Protein AF-0000000078213250 (afdb_homodimer)

Secondary structure (DSSP, 8-state):
---EEEEEEEEEPTT--HHHHHHHHHHHHGGGGSSS-EEEEEEEE-S-GGGSTT--EEEEEEESSHHHHHHHT--HHHHHHHHHHHHTTEEEEEEEEE-/-PPEEEEEEEEEPTT--HHHHHHHHHHHHGGGGSSS-EEEEEEEE-S-GGGSTT--EEEEEEESSHHHHHHHT--HHHHHHHHHHHHTTEEEEEEEEE-

Sequence (198 aa):
PESALKVSFLKLKEDLGDAVKDEVLGVIRGIKDGPAAVEQLTCGENFSPARAKGFSVASLAVFKGVAEMEAAESNKELVESRKEKVREYLDGVIVIDFVPESALKVSFLKLKEDLGDAVKDEVLGVIRGIKDGPAAVEQLTCGENFSPARAKGFSVASLAVFKGVAEMEAAESNKELVESRKEKVREYLDGVIVIDFV

InterPro domains:
  IPR011008 Dimeric alpha-beta barrel [SSF54909] (9-99)
  IPR013097 Stress responsive alpha+beta-barrel [PF07876] (7-99)
  IPR013097 Stress responsive alpha+beta-barrel [PS51502] (4-98)
  IPR044662 Stress-response A/B barrel domain-containing protein HS1/DABB1-like [PTHR33178] (3-99)

Foldseek 3Di:
DDKKKKKKFFAFDPPDDPVLVVQLLVLQVCLVPDPAAFVDKDKDFDPDCPPVVRTTIMMMTIHPDPVSVVVSCVPVVVVVVSCVSNVVGTPDMDMDMDD/DDKKKKKKFFAFDPPDDPVLVVQLLVLQVCLVPDPAAFVDKDKDFDPDCPPNVRTTMMMMTIHPDPVSVVVSCVPVVVVVVSCVSNVVGTPDMDMDMDD

pLDDT: mean 89.49, std 10.05, range [51.84, 98.44]

Radius of gyration: 16.54 Å; Cα contacts (8 Å, |Δi|>4): 383; chains: 2; bounding box: 35×41×36 Å

Solvent-accessible surface area (backbone atoms only — not comparable to full-atom values): 10475 Å² total; per-residue (Å²): 124,70,45,20,38,41,39,36,39,35,16,57,39,83,93,60,56,71,67,56,55,51,48,48,53,50,55,58,62,53,50,63,77,39,92,40,60,56,73,43,72,51,60,33,56,44,78,46,63,90,45,18,84,69,36,42,34,40,37,40,36,32,17,66,21,62,68,43,47,51,55,46,59,61,46,52,65,62,54,48,54,54,47,62,74,40,48,87,46,46,70,42,70,36,34,42,33,31,83,124,66,45,19,36,43,38,35,40,34,16,57,41,83,93,59,55,72,66,55,53,52,50,48,52,50,56,59,62,53,51,62,76,39,90,41,62,55,74,40,72,50,58,31,56,44,77,46,64,89,45,18,84,69,36,41,34,40,37,41,35,33,17,66,21,62,69,43,46,52,56,47,61,62,46,52,67,62,54,48,55,57,47,64,74,40,49,86,47,45,69,42,68,35,34,43,34,30,82

Structure (mmCIF, N/CA/C/O backbone):
data_AF-0000000078213250-model_v1
#
loop_
_entity.id
_entity.type
_entity.pdbx_description
1 polymer 'Stress-response A/B barrel domain-containing protein'
#
loop_
_atom_site.group_PDB
_atom_site.id
_atom_site.type_symbol
_atom_site.label_atom_id
_atom_site.label_alt_id
_atom_site.label_comp_id
_atom_site.label_asym_id
_atom_site.label_entity_id
_atom_site.label_seq_id
_atom_site.pdbx_PDB_ins_code
_atom_site.Cartn_x
_atom_site.Cartn_y
_atom_site.Cartn_z
_atom_site.occupancy
_atom_site.B_iso_or_equiv
_atom_site.auth_seq_id
_atom_site.auth_comp_id
_atom_site.auth_asym_id
_atom_site.auth_atom_id
_atom_site.pdbx_PDB_model_num
ATOM 1 N N . PRO A 1 1 ? -8.102 -12.688 15.203 1 51.84 1 PRO A N 1
ATOM 2 C CA . PRO A 1 1 ? -8.719 -11.812 14.203 1 51.84 1 PRO A CA 1
ATOM 3 C C . PRO A 1 1 ? -7.746 -11.391 13.109 1 51.84 1 PRO A C 1
ATOM 5 O O . PRO A 1 1 ? -6.543 -11.266 13.367 1 51.84 1 PRO A O 1
ATOM 8 N N . GLU A 1 2 ? -8.07 -11.516 11.906 1 80.31 2 GLU A N 1
ATOM 9 C CA . GLU A 1 2 ? -7.129 -11.312 10.812 1 80.31 2 GLU A CA 1
ATOM 10 C C . GLU A 1 2 ? -6.789 -9.836 10.648 1 80.31 2 GLU A C 1
ATOM 12 O O . GLU A 1 2 ? -7.676 -8.977 10.695 1 80.31 2 GLU A O 1
ATOM 17 N N . SER A 1 3 ? -5.555 -9.398 10.852 1 92.69 3 SER A N 1
ATOM 18 C CA . SER A 1 3 ? -5.109 -8.016 10.727 1 92.69 3 SER A CA 1
ATOM 19 C C . SER A 1 3 ? -5.562 -7.406 9.406 1 92.69 3 SER A C 1
ATOM 21 O O . SER A 1 3 ? -5.723 -8.117 8.414 1 92.69 3 SER A O 1
ATOM 23 N N . ALA A 1 4 ? -6.016 -6.145 9.492 1 95.56 4 ALA A N 1
ATOM 24 C CA . ALA A 1 4 ? -6.332 -5.398 8.273 1 95.56 4 ALA A CA 1
ATOM 25 C C . ALA A 1 4 ? -5.16 -4.527 7.844 1 95.56 4 ALA A C 1
ATOM 27 O O . ALA A 1 4 ? -4.551 -3.838 8.664 1 95.56 4 ALA A O 1
ATOM 28 N N . LEU A 1 5 ? -4.82 -4.609 6.641 1 96.88 5 LEU A N 1
ATOM 29 C CA . LEU A 1 5 ? -3.693 -3.857 6.098 1 96.88 5 LEU A CA 1
ATOM 30 C C . LEU A 1 5 ? -4.168 -2.832 5.074 1 96.88 5 LEU A C 1
ATOM 32 O O . LEU A 1 5 ? -5.035 -3.127 4.25 1 96.88 5 LEU A O 1
ATOM 36 N N . LYS A 1 6 ? -3.711 -1.617 5.23 1 96.25 6 LYS A N 1
ATOM 37 C CA . LYS A 1 6 ? -3.885 -0.558 4.242 1 96.25 6 LYS A CA 1
ATOM 38 C C . LYS A 1 6 ? -2.553 -0.19 3.59 1 96.25 6 LYS A C 1
ATOM 40 O O . LYS A 1 6 ? -1.624 0.25 4.27 1 96.25 6 LYS A O 1
ATOM 45 N N . VAL A 1 7 ? -2.447 -0.378 2.287 1 97.88 7 VAL A N 1
ATOM 46 C CA . VAL A 1 7 ? -1.224 -0.08 1.549 1 97.88 7 VAL A CA 1
ATOM 47 C C . VAL A 1 7 ? -1.506 0.982 0.488 1 97.88 7 VAL A C 1
ATOM 49 O O . VAL A 1 7 ? -2.508 0.905 -0.226 1 97.88 7 VAL A O 1
ATOM 52 N N . SER A 1 8 ? -0.639 1.965 0.438 1 97.88 8 SER A N 1
ATOM 53 C CA . SER A 1 8 ? -0.808 3.002 -0.576 1 97.88 8 SER A CA 1
ATOM 54 C C . SER A 1 8 ? 0.477 3.215 -1.368 1 97.88 8 SER A C 1
ATOM 56 O O . SER A 1 8 ? 1.576 3.066 -0.83 1 97.88 8 SER A O 1
ATOM 58 N N . PHE A 1 9 ? 0.344 3.428 -2.604 1 98.44 9 PHE A N 1
ATOM 59 C CA . PHE A 1 9 ? 1.385 3.93 -3.494 1 98.44 9 PHE A CA 1
ATOM 60 C C . PHE A 1 9 ? 1.108 5.375 -3.893 1 98.44 9 PHE A C 1
ATOM 62 O O . PHE A 1 9 ? -0.005 5.707 -4.305 1 98.44 9 PHE A O 1
ATOM 69 N N . LEU A 1 10 ? 2.119 6.223 -3.797 1 97.62 10 LEU A N 1
ATOM 70 C CA . LEU A 1 10 ? 1.987 7.629 -4.156 1 97.62 10 LEU A CA 1
ATOM 71 C C . LEU A 1 10 ? 2.912 7.98 -5.316 1 97.62 10 LEU A C 1
ATOM 73 O O . LEU A 1 10 ? 4.098 7.637 -5.301 1 97.62 10 LEU A O 1
ATOM 77 N N . LYS A 1 11 ? 2.334 8.523 -6.246 1 97 11 LYS A N 1
ATOM 78 C CA . LYS A 1 11 ? 3.078 9.094 -7.363 1 97 11 LYS A CA 1
ATOM 79 C C . LYS A 1 11 ? 3.25 10.602 -7.199 1 97 11 LYS A C 1
ATOM 81 O O . LYS A 1 11 ? 2.266 11.344 -7.141 1 97 11 LYS A O 1
ATOM 86 N N . LEU A 1 12 ? 4.422 11.047 -7.082 1 96.44 12 LEU A N 1
ATOM 87 C CA . LEU A 1 12 ? 4.707 12.469 -6.91 1 96.44 12 LEU A CA 1
ATOM 88 C C . LEU A 1 12 ? 4.785 13.172 -8.258 1 96.44 12 LEU A C 1
ATOM 90 O O . LEU A 1 12 ? 5.203 12.578 -9.258 1 96.44 12 LEU A O 1
ATOM 94 N N . LYS A 1 13 ? 4.41 14.391 -8.234 1 95.25 13 LYS A N 1
ATOM 95 C CA . LYS A 1 13 ? 4.527 15.211 -9.438 1 95.25 13 LYS A CA 1
ATOM 96 C C . LYS A 1 13 ? 5.977 15.281 -9.914 1 95.25 13 LYS A C 1
ATOM 98 O O . LYS A 1 13 ? 6.906 15.125 -9.117 1 95.25 13 LYS A O 1
ATOM 103 N N . GLU A 1 14 ? 6.055 15.477 -11.203 1 90.19 14 GLU A N 1
ATOM 104 C CA . GLU A 1 14 ? 7.379 15.547 -11.812 1 90.19 14 GLU A CA 1
ATOM 105 C C . GLU A 1 14 ? 8.148 16.766 -11.312 1 90.19 14 GLU A C 1
ATOM 107 O O . GLU A 1 14 ? 7.555 17.75 -10.867 1 90.19 14 GLU A O 1
ATOM 112 N N . ASP A 1 15 ? 9.484 16.688 -11.258 1 85.06 15 ASP A N 1
ATOM 113 C CA . ASP A 1 15 ? 10.43 17.766 -10.992 1 85.06 15 ASP A CA 1
ATOM 114 C C . ASP A 1 15 ? 10.352 18.219 -9.531 1 85.06 15 ASP A C 1
ATOM 116 O O . ASP A 1 15 ? 10.516 19.406 -9.234 1 85.06 15 ASP A O 1
ATOM 120 N N . LEU A 1 16 ? 9.805 17.266 -8.852 1 85.62 16 LEU A N 1
ATOM 121 C CA . LEU A 1 16 ? 9.859 17.547 -7.426 1 85.62 16 LEU A CA 1
ATOM 122 C C . LEU A 1 16 ? 11.18 17.078 -6.824 1 85.62 16 LEU A C 1
ATOM 124 O O . LEU A 1 16 ? 11.742 16.078 -7.27 1 85.62 16 LEU A O 1
ATOM 128 N N . GLY A 1 17 ? 11.867 17.828 -6.051 1 82.81 17 GLY A N 1
ATOM 129 C CA . GLY A 1 17 ? 13.133 17.484 -5.422 1 82.81 17 GLY A CA 1
ATOM 130 C C . GLY A 1 17 ? 12.977 16.562 -4.223 1 82.81 17 GLY A C 1
ATOM 131 O O . GLY A 1 17 ? 11.852 16.266 -3.814 1 82.81 17 GLY A O 1
ATOM 132 N N . ASP A 1 18 ? 14.07 16.047 -3.707 1 87.94 18 ASP A N 1
ATOM 133 C CA . ASP A 1 18 ? 14.117 15.094 -2.596 1 87.94 18 ASP A CA 1
ATOM 134 C C . ASP A 1 18 ? 13.461 15.688 -1.349 1 87.94 18 ASP A C 1
ATOM 136 O O . ASP A 1 18 ? 12.891 14.953 -0.538 1 87.94 18 ASP A O 1
ATOM 140 N N . ALA A 1 19 ? 13.508 16.969 -1.221 1 90.81 19 ALA A N 1
ATOM 141 C CA . ALA A 1 19 ? 12.938 17.625 -0.041 1 90.81 19 ALA A CA 1
ATOM 142 C C . ALA A 1 19 ? 11.43 17.391 0.038 1 90.81 19 ALA A C 1
ATOM 144 O O . ALA A 1 19 ? 10.883 17.188 1.123 1 90.81 19 ALA A O 1
ATOM 145 N N . VAL A 1 20 ? 10.766 17.469 -1.112 1 91.31 20 VAL A N 1
ATOM 146 C CA . VAL A 1 20 ? 9.32 17.266 -1.154 1 91.31 20 VAL A CA 1
ATOM 147 C C . VAL A 1 20 ? 8.992 15.82 -0.784 1 91.31 20 VAL A C 1
ATOM 149 O O . VAL A 1 20 ? 8.047 15.57 -0.035 1 91.31 20 VAL A O 1
ATOM 152 N N . LYS A 1 21 ? 9.758 14.961 -1.33 1 93.38 21 LYS A N 1
ATOM 153 C CA . LYS A 1 21 ? 9.562 13.555 -0.992 1 93.38 21 LYS A CA 1
ATOM 154 C C . LYS A 1 21 ? 9.703 13.32 0.509 1 93.38 21 LYS A C 1
ATOM 156 O O . LYS A 1 21 ? 8.891 12.617 1.114 1 93.38 21 LYS A O 1
ATOM 161 N N . ASP A 1 22 ? 10.719 13.953 1.138 1 93.56 22 ASP A N 1
ATOM 162 C CA . ASP A 1 22 ? 10.922 13.859 2.58 1 93.56 22 ASP A CA 1
ATOM 163 C C . ASP A 1 22 ? 9.727 14.43 3.34 1 93.56 22 ASP A C 1
ATOM 165 O O . ASP A 1 22 ? 9.336 13.898 4.383 1 93.56 22 ASP A O 1
ATOM 169 N N . GLU A 1 23 ? 9.234 15.492 2.818 1 92.81 23 GLU A N 1
ATOM 170 C CA . GLU A 1 23 ? 8.055 16.094 3.439 1 92.81 23 GLU A CA 1
ATOM 171 C C . GLU A 1 23 ? 6.863 15.141 3.381 1 92.81 23 GLU A C 1
ATOM 173 O O . GLU A 1 23 ? 6.156 14.961 4.375 1 92.81 23 GLU A O 1
ATOM 178 N N . VAL A 1 24 ? 6.633 14.57 2.26 1 93.88 24 VAL A N 1
ATOM 179 C CA . VAL A 1 24 ? 5.527 13.641 2.08 1 93.88 24 VAL A CA 1
ATOM 180 C C . VAL A 1 24 ? 5.68 12.461 3.043 1 93.88 24 VAL A C 1
ATOM 182 O O . VAL A 1 24 ? 4.734 12.102 3.744 1 93.88 24 VAL A O 1
ATOM 185 N N . LEU A 1 25 ? 6.902 11.883 3.141 1 94.44 25 LEU A N 1
ATOM 186 C CA . LEU A 1 25 ? 7.172 10.766 4.047 1 94.44 25 LEU A CA 1
ATOM 187 C C . LEU A 1 25 ? 6.965 11.188 5.5 1 94.44 25 LEU A C 1
ATOM 189 O O . LEU A 1 25 ? 6.457 10.406 6.309 1 94.44 25 LEU A O 1
ATOM 193 N N . GLY A 1 26 ? 7.383 12.461 5.781 1 91.31 26 GLY A N 1
ATOM 194 C CA . GLY A 1 26 ? 7.168 12.984 7.121 1 91.31 26 GLY A CA 1
ATOM 195 C C . GLY A 1 26 ? 5.703 13.07 7.504 1 91.31 26 GLY A C 1
ATOM 196 O O . GLY A 1 26 ? 5.332 12.742 8.633 1 91.31 26 GLY A O 1
ATOM 197 N N . VAL A 1 27 ? 4.871 13.492 6.574 1 89.62 27 VAL A N 1
ATOM 198 C CA . VAL A 1 27 ? 3.434 13.578 6.82 1 89.62 27 VAL A CA 1
ATOM 199 C C . VAL A 1 27 ? 2.871 12.18 7.074 1 89.62 27 VAL A C 1
ATOM 201 O O . VAL A 1 27 ? 2.074 11.984 7.992 1 89.62 27 VAL A O 1
ATOM 204 N N . ILE A 1 28 ? 3.246 11.188 6.297 1 90.94 28 ILE A N 1
ATOM 205 C CA . ILE A 1 28 ? 2.775 9.82 6.441 1 90.94 28 ILE A CA 1
ATOM 206 C C . ILE A 1 28 ? 3.18 9.273 7.809 1 90.94 28 ILE A C 1
ATOM 208 O O . ILE A 1 28 ? 2.373 8.641 8.492 1 90.94 28 ILE A O 1
ATOM 212 N N . ARG A 1 29 ? 4.402 9.516 8.211 1 88.69 29 ARG A N 1
ATOM 213 C CA . ARG A 1 29 ? 4.902 9.023 9.492 1 88.69 29 ARG A CA 1
ATOM 214 C C . ARG A 1 29 ? 4.145 9.656 10.656 1 88.69 29 ARG A C 1
ATOM 216 O O . ARG A 1 29 ? 4.043 9.062 11.727 1 88.69 29 ARG A O 1
ATOM 223 N N . GLY A 1 30 ? 3.672 10.75 10.43 1 82.81 30 GLY A N 1
ATOM 224 C CA . GLY A 1 30 ? 2.938 11.461 11.469 1 82.81 30 GLY A CA 1
ATOM 225 C C . GLY A 1 30 ? 1.56 10.883 11.727 1 82.81 30 GLY A C 1
ATOM 226 O O . GLY A 1 30 ? 0.917 11.211 12.719 1 82.81 30 GLY A O 1
ATOM 227 N N . ILE A 1 31 ? 1.119 10 10.852 1 77.19 31 ILE A N 1
ATOM 228 C CA . ILE A 1 31 ? -0.18 9.352 11.008 1 77.19 31 ILE A CA 1
ATOM 229 C C . ILE A 1 31 ? -0.157 8.445 12.234 1 77.19 31 ILE A C 1
ATOM 231 O O . ILE A 1 31 ? -1.185 8.242 12.891 1 77.19 31 ILE A O 1
ATOM 235 N N . LYS A 1 32 ? 0.895 7.746 12.578 1 68.38 32 LYS A N 1
ATOM 236 C CA . LYS A 1 32 ? 0.991 6.848 13.719 1 68.38 32 LYS A CA 1
ATOM 237 C C . LYS A 1 32 ? 0.478 7.52 14.992 1 68.38 32 LYS A C 1
ATOM 239 O O . LYS A 1 32 ? -0.103 6.859 15.859 1 68.38 32 LYS A O 1
ATOM 244 N N . ASP A 1 33 ? 0.773 8.766 15.102 1 58.62 33 ASP A N 1
ATOM 245 C CA . ASP A 1 33 ? 0.417 9.492 16.312 1 58.62 33 ASP A CA 1
ATOM 246 C C . ASP A 1 33 ? -1.073 9.828 16.328 1 5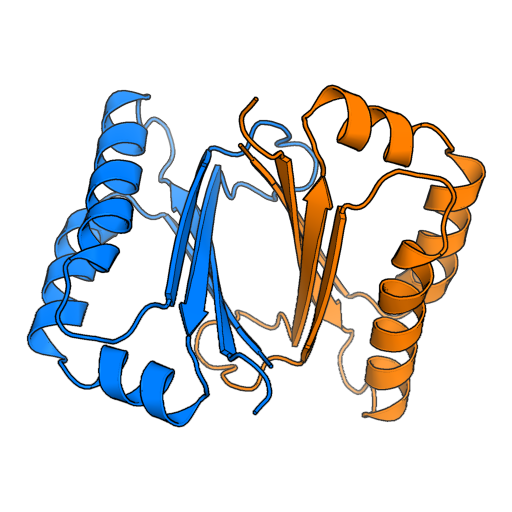8.62 33 ASP A C 1
ATOM 248 O O . ASP A 1 33 ? -1.553 10.492 17.266 1 58.62 33 ASP A O 1
ATOM 252 N N . GLY A 1 34 ? -1.723 9.344 15.32 1 54.16 34 GLY A N 1
ATOM 253 C CA . GLY A 1 34 ? -3.123 9.719 15.43 1 54.16 34 GLY A CA 1
ATOM 254 C C . GLY A 1 34 ? -3.924 8.766 16.312 1 54.16 34 GLY A C 1
ATOM 255 O O . GLY A 1 34 ? -3.402 7.75 16.766 1 54.16 34 GLY A O 1
ATOM 256 N N . PRO A 1 35 ? -5.012 9.195 16.719 1 54.56 35 PRO A N 1
ATOM 257 C CA . PRO A 1 35 ? -5.836 8.492 17.703 1 54.56 35 PRO A CA 1
ATOM 258 C C . PRO A 1 35 ? -6.062 7.027 17.344 1 54.56 35 PRO A C 1
ATOM 260 O O . PRO A 1 35 ? -6.539 6.254 18.172 1 54.56 35 PRO A O 1
ATOM 263 N N . ALA A 1 36 ? -6.055 6.84 16.078 1 58.91 36 ALA A N 1
ATOM 264 C CA . ALA A 1 36 ? -6.613 5.531 15.75 1 58.91 36 ALA A CA 1
ATOM 265 C C . ALA A 1 36 ? -5.539 4.449 15.812 1 58.91 36 ALA A C 1
ATOM 267 O O . ALA A 1 36 ? -4.344 4.742 15.75 1 58.91 36 ALA A O 1
ATOM 268 N N . ALA A 1 37 ? -5.758 3.309 16.219 1 68.94 37 ALA A N 1
ATOM 269 C CA . ALA A 1 37 ? -5.164 2.031 16.594 1 68.94 37 ALA A CA 1
ATOM 270 C C . ALA A 1 37 ? -4.336 1.446 15.453 1 68.94 37 ALA A C 1
ATOM 272 O O . ALA A 1 37 ? -4.734 0.454 14.836 1 68.94 37 ALA A O 1
ATOM 273 N N . VAL A 1 38 ? -3.523 2.312 14.711 1 84.38 38 VAL A N 1
ATOM 274 C CA . VAL A 1 38 ? -2.578 1.686 13.789 1 84.38 38 VAL A CA 1
ATOM 275 C C . VAL A 1 38 ? -1.533 0.9 14.578 1 84.38 38 VAL A C 1
ATOM 277 O O . VAL A 1 38 ? -0.843 1.459 15.438 1 84.38 38 VAL A O 1
ATOM 280 N N . GLU A 1 39 ? -1.569 -0.343 14.367 1 88.31 39 GLU A N 1
ATOM 281 C CA . GLU A 1 39 ? -0.634 -1.214 15.078 1 88.31 39 GLU A CA 1
ATOM 282 C C . GLU A 1 39 ? 0.79 -1.027 14.562 1 88.31 39 GLU A C 1
ATOM 284 O O . GLU A 1 39 ? 1.746 -1.057 15.336 1 88.31 39 GLU A O 1
ATOM 289 N N . GLN A 1 40 ? 0.992 -0.795 13.352 1 90.19 40 GLN A N 1
ATOM 290 C CA . GLN A 1 40 ? 2.27 -0.604 12.672 1 90.19 40 GLN A CA 1
ATOM 291 C C . GLN A 1 40 ? 2.115 0.302 11.453 1 90.19 40 GLN A C 1
ATOM 293 O O . GLN A 1 40 ? 1.143 0.183 10.703 1 90.19 40 GLN A O 1
ATOM 298 N N . LEU A 1 41 ? 2.988 1.188 11.375 1 93.06 41 LEU A N 1
ATOM 299 C CA . LEU A 1 41 ? 3.055 2.066 10.211 1 93.06 41 LEU A CA 1
ATOM 300 C C . LEU A 1 41 ? 4.477 2.145 9.672 1 93.06 41 LEU A C 1
ATOM 302 O O . LEU A 1 41 ? 5.414 2.441 10.414 1 93.06 41 LEU A O 1
ATOM 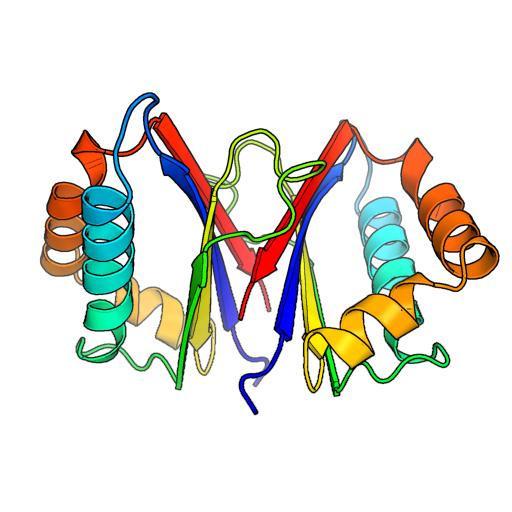306 N N . THR A 1 42 ? 4.629 1.82 8.438 1 93.31 42 THR A N 1
ATOM 307 C CA . THR A 1 42 ? 5.91 1.978 7.758 1 93.31 42 THR A CA 1
ATOM 308 C C . THR A 1 42 ? 5.723 2.631 6.391 1 93.31 42 THR A C 1
ATOM 310 O O . THR A 1 42 ? 4.637 2.566 5.812 1 93.31 42 THR A O 1
ATOM 313 N N . CYS A 1 43 ? 6.621 3.359 6.016 1 95.69 43 CYS A N 1
ATOM 314 C CA . CYS A 1 43 ? 6.617 3.992 4.703 1 95.69 43 CYS A CA 1
ATOM 315 C C . CYS A 1 43 ? 8.039 4.219 4.203 1 95.69 43 CYS A C 1
ATOM 317 O O . CYS A 1 43 ? 8.992 4.141 4.977 1 95.69 43 CYS A O 1
ATOM 319 N N . GLY A 1 44 ? 8.125 4.406 2.906 1 96.31 44 GLY A N 1
ATOM 320 C CA . GLY A 1 44 ? 9.453 4.641 2.363 1 96.31 44 GLY A CA 1
ATOM 321 C C . GLY A 1 44 ? 9.438 4.961 0.88 1 96.31 44 GLY A C 1
ATOM 322 O O . GLY A 1 44 ? 8.391 4.914 0.237 1 96.31 44 GLY A O 1
ATOM 323 N N . GLU A 1 45 ? 10.648 5.273 0.522 1 96.44 45 GLU A N 1
ATOM 324 C CA . GLU A 1 45 ? 10.859 5.605 -0.883 1 96.44 45 GLU A CA 1
ATOM 325 C C . GLU A 1 45 ? 11.266 4.367 -1.685 1 96.44 45 GLU A C 1
ATOM 327 O O . GLU A 1 45 ? 12.102 3.578 -1.239 1 96.44 45 GLU A O 1
ATOM 332 N N . ASN A 1 46 ? 10.664 4.281 -2.918 1 97.06 46 ASN A N 1
ATOM 333 C CA . ASN A 1 46 ? 11 3.195 -3.832 1 97.06 46 ASN A CA 1
ATOM 334 C C . ASN A 1 46 ? 12.461 3.262 -4.27 1 97.06 46 ASN A C 1
ATOM 336 O O . ASN A 1 46 ? 12.922 4.293 -4.758 1 97.06 46 ASN A O 1
ATOM 340 N N . PHE A 1 47 ? 13.156 2.184 -4.145 1 96.56 47 PHE A N 1
ATOM 341 C CA . PHE A 1 47 ? 14.539 2.199 -4.621 1 96.56 47 PHE A CA 1
ATOM 342 C C . PHE A 1 47 ? 14.688 1.351 -5.879 1 96.56 47 PHE A C 1
ATOM 344 O O . PHE A 1 47 ? 15.797 1.175 -6.387 1 96.56 47 PHE A O 1
ATOM 351 N N . SER A 1 48 ? 13.562 0.75 -6.395 1 94.81 48 SER A N 1
ATOM 352 C CA . SER A 1 48 ? 13.523 -0.051 -7.613 1 94.81 48 SER A CA 1
ATOM 353 C C . SER A 1 48 ? 12.43 0.43 -8.555 1 94.81 48 SER A C 1
ATOM 355 O O . SER A 1 48 ? 11.375 -0.202 -8.664 1 94.81 48 SER A O 1
ATOM 357 N N . PRO A 1 49 ? 12.75 1.464 -9.422 1 94.62 49 PRO A N 1
ATOM 358 C CA . PRO A 1 49 ? 11.688 2.178 -10.133 1 94.62 49 PRO A CA 1
ATOM 359 C C . PRO A 1 49 ? 11.195 1.422 -11.367 1 94.62 49 PRO A C 1
ATOM 361 O O . PRO A 1 49 ? 10.133 1.739 -11.906 1 94.62 49 PRO A O 1
ATOM 364 N N . ALA A 1 50 ? 11.859 0.368 -11.867 1 93.88 50 ALA A N 1
ATOM 365 C CA . ALA A 1 50 ? 11.594 -0.277 -13.148 1 93.88 50 ALA A CA 1
ATOM 366 C C . ALA A 1 50 ? 10.156 -0.785 -13.219 1 93.88 50 ALA A C 1
ATOM 368 O O . ALA A 1 50 ? 9.516 -0.709 -14.266 1 93.88 50 ALA A O 1
ATOM 369 N N . ARG A 1 51 ? 9.625 -1.229 -12.117 1 96.06 51 ARG A N 1
ATOM 370 C CA . ARG A 1 51 ? 8.297 -1.834 -12.141 1 96.06 51 ARG A CA 1
ATOM 371 C C . ARG A 1 51 ? 7.285 -0.976 -11.383 1 96.06 51 ARG A C 1
ATOM 373 O O . ARG A 1 51 ? 6.191 -1.438 -11.055 1 96.06 51 ARG A O 1
ATOM 380 N N . ALA A 1 52 ? 7.609 0.246 -11.086 1 97.88 52 ALA A N 1
ATOM 381 C CA . ALA A 1 52 ? 6.797 1.047 -10.172 1 97.88 52 ALA A CA 1
ATOM 382 C C . ALA A 1 52 ? 5.844 1.959 -10.938 1 97.88 52 ALA A C 1
ATOM 384 O O . ALA A 1 52 ? 5.008 2.639 -10.344 1 97.88 52 ALA A O 1
ATOM 385 N N . LYS A 1 53 ? 5.93 2.059 -12.234 1 96.94 53 LYS A N 1
ATOM 386 C CA . LYS A 1 53 ? 5.059 2.838 -13.109 1 96.94 53 LYS A CA 1
ATOM 387 C C . LYS A 1 53 ? 4.926 4.273 -12.617 1 96.94 53 LYS A C 1
ATOM 389 O O . LYS A 1 53 ? 3.826 4.832 -12.602 1 96.94 53 LYS A O 1
ATOM 394 N N . GLY A 1 54 ? 5.969 4.801 -12.125 1 96 54 GLY A N 1
ATOM 395 C CA . GLY A 1 54 ? 6.02 6.203 -11.742 1 96 54 GLY A CA 1
ATOM 396 C C . GLY A 1 54 ? 5.707 6.438 -10.281 1 96 54 GLY A C 1
ATOM 397 O O . GLY A 1 54 ? 5.863 7.551 -9.773 1 96 54 GLY A O 1
ATOM 398 N N . PHE A 1 55 ? 5.23 5.434 -9.57 1 97.81 55 PHE A N 1
ATOM 399 C CA . PHE A 1 55 ? 4.996 5.559 -8.141 1 97.81 55 PHE A CA 1
ATOM 400 C C . PHE A 1 55 ? 6.309 5.477 -7.367 1 97.81 55 PHE A C 1
ATOM 402 O O . PHE A 1 55 ? 7.156 4.629 -7.66 1 97.81 55 PHE A O 1
ATOM 409 N N . SER A 1 56 ? 6.477 6.348 -6.375 1 96.81 56 SER A N 1
ATOM 410 C CA . SER A 1 56 ? 7.805 6.457 -5.781 1 96.81 56 SER A CA 1
ATOM 411 C C . SER A 1 56 ? 7.746 6.332 -4.262 1 96.81 56 SER A C 1
ATOM 413 O O . SER A 1 56 ? 8.781 6.234 -3.602 1 96.81 56 SER A O 1
ATOM 415 N N . VAL A 1 57 ? 6.562 6.375 -3.695 1 96.94 57 VAL A N 1
ATOM 416 C CA . VAL A 1 57 ? 6.414 6.25 -2.25 1 96.94 57 VAL A CA 1
ATOM 417 C C . VAL A 1 57 ? 5.375 5.18 -1.928 1 96.94 57 VAL A C 1
ATOM 419 O O . VAL A 1 57 ? 4.348 5.078 -2.604 1 96.94 57 VAL A O 1
ATOM 422 N N . ALA A 1 58 ? 5.672 4.406 -0.962 1 98.06 58 ALA A N 1
ATOM 423 C CA . ALA A 1 58 ? 4.707 3.438 -0.447 1 98.06 58 ALA A CA 1
ATOM 424 C C . ALA A 1 58 ? 4.492 3.621 1.053 1 98.06 58 ALA A C 1
ATOM 426 O O . ALA A 1 58 ? 5.402 4.043 1.77 1 98.06 58 ALA A O 1
ATOM 427 N N . SER A 1 59 ? 3.371 3.303 1.461 1 96.62 59 SER A N 1
ATOM 428 C CA . SER A 1 59 ? 3.053 3.254 2.885 1 96.62 59 SER A CA 1
ATOM 429 C C . SER A 1 59 ? 2.242 2.01 3.229 1 96.62 59 SER A C 1
ATOM 431 O O . SER A 1 59 ? 1.434 1.546 2.42 1 96.62 59 SER A O 1
ATOM 433 N N . LEU A 1 60 ? 2.473 1.49 4.406 1 96.12 60 LEU A N 1
ATOM 434 C CA . LEU A 1 60 ? 1.792 0.327 4.965 1 96.12 60 LEU A CA 1
ATOM 435 C C . LEU A 1 60 ? 1.311 0.61 6.383 1 96.12 60 LEU A C 1
ATOM 437 O O . LEU A 1 60 ? 2.111 0.94 7.262 1 96.12 60 LEU A O 1
ATOM 441 N N . ALA A 1 61 ? 0.059 0.483 6.547 1 94.25 61 ALA A N 1
ATOM 442 C CA . ALA A 1 61 ? -0.542 0.562 7.875 1 94.25 61 ALA A CA 1
ATOM 443 C C . ALA A 1 61 ? -1.236 -0.747 8.242 1 94.25 61 ALA A C 1
ATOM 445 O O . ALA A 1 61 ? -2.016 -1.285 7.453 1 94.25 61 ALA A O 1
ATOM 446 N N . VAL A 1 62 ? -0.919 -1.215 9.391 1 93.81 62 VAL A N 1
ATOM 447 C CA . VAL A 1 62 ? -1.513 -2.445 9.906 1 93.81 62 VAL A CA 1
ATOM 448 C C . VAL A 1 62 ? -2.438 -2.123 11.078 1 93.81 62 VAL A C 1
ATOM 450 O O . VAL A 1 62 ? -2.053 -1.403 12 1 93.81 62 VAL A O 1
ATOM 453 N N . PHE A 1 63 ? -3.609 -2.633 10.992 1 93.19 63 PHE A N 1
ATOM 454 C CA . PHE A 1 63 ? -4.621 -2.475 12.031 1 93.19 63 PHE A CA 1
ATOM 455 C C . PHE A 1 63 ? -4.98 -3.822 12.641 1 93.19 63 PHE A C 1
ATOM 457 O O . PHE A 1 63 ? -4.773 -4.867 12.023 1 93.19 63 PHE A O 1
ATOM 464 N N . LYS A 1 64 ? -5.527 -3.756 13.82 1 92.81 64 LYS A N 1
ATOM 465 C CA . LYS A 1 64 ? -5.926 -4.988 14.492 1 92.81 64 LYS A CA 1
ATOM 466 C C . LYS A 1 64 ? -7.023 -5.707 13.711 1 92.81 64 LYS A C 1
ATOM 468 O O . LYS A 1 64 ? -7.113 -6.938 13.75 1 92.81 64 LYS A O 1
ATOM 473 N N . GLY A 1 65 ? -7.824 -5 13.062 1 93.5 65 GLY A N 1
ATOM 474 C CA . GLY A 1 65 ? -8.914 -5.52 12.25 1 93.5 65 GLY A CA 1
ATOM 475 C C . GLY A 1 65 ? -9.602 -4.453 11.422 1 93.5 65 GLY A C 1
ATOM 476 O O . GLY A 1 65 ? -9.203 -3.285 11.445 1 93.5 65 GLY A O 1
ATOM 477 N N . VAL A 1 66 ? -10.562 -4.875 10.68 1 93.69 66 VAL A N 1
ATOM 478 C CA . VAL A 1 66 ? -11.266 -3.988 9.758 1 93.69 66 VAL A CA 1
ATOM 479 C C . VAL A 1 66 ? -11.992 -2.9 10.547 1 93.69 66 VAL A C 1
ATOM 481 O O . VAL A 1 66 ? -12.016 -1.739 10.133 1 93.69 66 VAL A O 1
ATOM 484 N N . ALA A 1 67 ? -12.578 -3.256 11.672 1 92.38 67 ALA A N 1
ATOM 485 C CA . ALA A 1 67 ? -13.297 -2.285 12.492 1 92.38 67 ALA A CA 1
ATOM 486 C C . ALA A 1 67 ? -12.367 -1.168 12.961 1 92.38 67 ALA A C 1
ATOM 488 O O . ALA A 1 67 ? -12.742 0.008 12.938 1 92.38 67 ALA A O 1
ATOM 489 N N . GLU A 1 68 ? -11.203 -1.523 13.391 1 91.31 68 GLU A N 1
ATOM 490 C CA . GLU A 1 68 ? -10.219 -0.541 13.836 1 91.31 68 GLU A CA 1
ATOM 491 C C . GLU A 1 68 ? -9.758 0.341 12.68 1 91.31 68 GLU A C 1
ATOM 493 O O . GLU A 1 68 ? -9.531 1.54 12.852 1 91.31 68 GLU A O 1
ATOM 498 N N . MET A 1 69 ? -9.578 -0.272 11.492 1 91.94 69 MET A N 1
ATOM 499 C CA . MET A 1 69 ? -9.211 0.491 10.305 1 91.94 69 MET A CA 1
ATOM 500 C C . MET A 1 69 ? -10.273 1.529 9.961 1 91.94 69 MET A C 1
ATOM 502 O O . MET A 1 69 ? -9.953 2.695 9.719 1 91.94 69 MET A O 1
ATOM 506 N N . GLU A 1 70 ? -11.484 1.104 9.977 1 90.25 70 GLU A N 1
ATOM 507 C CA . GLU A 1 70 ? -12.594 2.004 9.672 1 90.25 70 GLU A CA 1
ATOM 508 C C . GLU A 1 70 ? -12.703 3.117 10.711 1 90.25 70 GLU A C 1
ATOM 510 O O . GLU A 1 70 ? -12.992 4.266 10.367 1 90.25 70 GLU A O 1
ATOM 515 N N . ALA A 1 71 ? -12.445 2.766 11.945 1 88.12 71 ALA A N 1
ATOM 516 C CA . ALA A 1 71 ? -12.477 3.756 13.016 1 88.12 71 ALA A CA 1
ATOM 517 C C . ALA A 1 71 ? -11.398 4.816 12.812 1 88.12 71 ALA A C 1
ATOM 519 O O . ALA A 1 71 ? -11.625 6.004 13.07 1 88.12 71 ALA A O 1
ATOM 520 N N . ALA A 1 72 ? -10.305 4.398 12.336 1 86.12 72 ALA A N 1
ATOM 521 C CA . ALA A 1 72 ? -9.18 5.305 12.133 1 86.12 72 ALA A CA 1
ATOM 522 C C . ALA A 1 72 ? -9.477 6.309 11.023 1 86.12 72 ALA A C 1
ATOM 524 O O . ALA A 1 72 ? -8.922 7.41 11.008 1 86.12 72 ALA A O 1
ATOM 525 N N . GLU A 1 73 ? -10.328 5.949 10.203 1 85 73 GLU A N 1
ATOM 526 C CA . GLU A 1 73 ? -10.648 6.789 9.055 1 85 73 GLU A CA 1
ATOM 527 C C . GLU A 1 73 ? -11.93 7.578 9.281 1 85 73 GLU A C 1
ATOM 529 O O . GLU A 1 73 ? -12.375 8.32 8.406 1 85 73 GLU A O 1
ATOM 534 N N . SER A 1 74 ? -12.445 7.363 10.398 1 85.44 74 SER A N 1
ATOM 535 C CA . SER A 1 74 ? -13.758 7.961 10.656 1 85.44 74 SER A CA 1
ATOM 536 C C . SER A 1 74 ? -13.625 9.445 11.008 1 85.44 74 SER A C 1
ATOM 538 O O . SER A 1 74 ? -14.602 10.188 10.922 1 85.44 74 SER A O 1
ATOM 540 N N . ASN A 1 75 ? -12.383 9.766 11.477 1 79.44 75 ASN A N 1
ATOM 541 C CA . ASN A 1 75 ? -12.164 11.188 11.711 1 79.44 75 ASN A CA 1
ATOM 542 C C . ASN A 1 75 ? -11.859 11.93 10.414 1 79.44 75 ASN A C 1
ATOM 544 O O . ASN A 1 75 ? -10.695 12.07 10.031 1 79.44 75 ASN A O 1
ATOM 548 N N . LYS A 1 76 ? -12.82 12.406 9.789 1 81.94 76 LYS A N 1
ATOM 549 C CA . LYS A 1 76 ? -12.727 12.992 8.461 1 81.94 76 LYS A CA 1
ATOM 550 C C . LYS A 1 76 ? -11.852 14.242 8.469 1 81.94 76 LYS A C 1
ATOM 552 O O . LYS A 1 76 ? -11.102 14.484 7.52 1 81.94 76 LYS A O 1
ATOM 557 N N . GLU A 1 77 ? -11.953 14.914 9.539 1 81.19 77 GLU A N 1
ATOM 558 C CA . GLU A 1 77 ? -11.148 16.125 9.641 1 81.19 77 GLU A CA 1
ATOM 559 C C . GLU A 1 77 ? -9.656 15.805 9.648 1 81.19 77 GLU A C 1
ATOM 561 O O . GLU A 1 77 ? -8.875 16.438 8.945 1 81.19 77 GLU A O 1
ATOM 566 N N . LEU A 1 78 ? -9.406 14.859 10.414 1 77.25 78 LEU A N 1
ATOM 567 C CA . LEU A 1 78 ? -8.008 14.461 10.531 1 77.25 78 LEU A CA 1
ATOM 568 C C . LEU A 1 78 ? -7.5 13.883 9.211 1 77.25 78 LEU A C 1
ATOM 570 O O . LEU A 1 78 ? -6.406 14.227 8.758 1 77.25 78 LEU A O 1
ATOM 574 N N . VAL A 1 79 ? -8.258 13.117 8.625 1 78 79 VAL A N 1
ATOM 575 C CA . VAL A 1 79 ? -7.891 12.484 7.363 1 78 79 VAL A CA 1
ATOM 576 C C . VAL A 1 79 ? -7.73 13.539 6.273 1 78 79 VAL A C 1
ATOM 578 O O . VAL A 1 79 ? -6.746 13.531 5.531 1 78 79 VAL A O 1
ATOM 581 N N . GLU A 1 80 ? -8.664 14.453 6.273 1 83.88 80 GLU A N 1
ATOM 582 C CA . GLU A 1 80 ? -8.633 15.516 5.266 1 83.88 80 GLU A CA 1
ATOM 583 C C . GLU A 1 80 ? -7.43 16.438 5.469 1 83.88 80 GLU A C 1
ATOM 585 O O . GLU A 1 80 ? -6.832 16.906 4.496 1 83.88 80 GLU A O 1
ATOM 590 N N . SER A 1 81 ? -7.156 16.688 6.621 1 81.44 81 SER A N 1
ATOM 591 C CA . SER A 1 81 ? -6.016 17.547 6.91 1 81.44 81 SER A CA 1
ATOM 592 C C . SER A 1 81 ? -4.715 16.938 6.41 1 81.44 81 SER A C 1
ATOM 594 O O . SER A 1 81 ? -3.854 17.641 5.879 1 81.44 81 SER A O 1
ATOM 596 N N . ARG A 1 82 ? -4.617 15.734 6.562 1 81.19 82 ARG A N 1
ATOM 597 C CA . ARG A 1 82 ? -3.418 15.031 6.105 1 81.19 82 ARG A CA 1
ATOM 598 C C . ARG A 1 82 ? -3.354 14.992 4.582 1 81.19 82 ARG A C 1
ATOM 600 O O . ARG A 1 82 ? -2.287 15.18 3.996 1 81.19 82 ARG A O 1
ATOM 607 N N . LYS A 1 83 ? -4.391 14.773 3.994 1 84.25 83 LYS A N 1
ATOM 608 C CA . LYS A 1 83 ? -4.484 14.734 2.539 1 84.25 83 LYS A CA 1
ATOM 609 C C . LYS A 1 83 ? -4.102 16.078 1.923 1 84.25 83 LYS A C 1
ATOM 611 O O . LYS A 1 83 ? -3.414 16.125 0.902 1 84.25 83 LYS A O 1
ATOM 616 N N . GLU A 1 84 ? -4.559 17.125 2.604 1 87.25 84 GLU A N 1
ATOM 617 C CA . GLU A 1 84 ? -4.316 18.453 2.078 1 87.25 84 GLU A CA 1
ATOM 618 C C . GLU A 1 84 ? -2.828 18.797 2.094 1 87.25 84 GLU A C 1
ATOM 620 O O . GLU A 1 84 ? -2.342 19.516 1.223 1 87.25 84 GLU A O 1
ATOM 625 N N . LYS A 1 85 ? -2.174 18.234 2.953 1 86.94 85 LYS A N 1
ATOM 626 C CA . LYS A 1 85 ? -0.755 18.547 3.107 1 86.94 85 LYS A CA 1
ATOM 627 C C . LYS A 1 85 ? 0.066 17.922 1.979 1 86.94 85 LYS A C 1
ATOM 629 O O . LYS A 1 85 ? 1.167 18.391 1.679 1 86.94 85 LYS A O 1
ATOM 634 N N . VAL A 1 86 ? -0.46 16.891 1.4 1 90.06 86 VAL A N 1
ATOM 635 C CA . VAL A 1 86 ? 0.388 16.203 0.428 1 90.06 86 VAL A CA 1
ATOM 636 C C . VAL A 1 86 ? -0.276 16.234 -0.947 1 90.06 86 VAL A C 1
ATOM 638 O O . VAL A 1 86 ? 0.37 15.969 -1.961 1 90.06 86 VAL A O 1
ATOM 641 N N . ARG A 1 87 ? -1.392 16.656 -1.029 1 91.5 87 ARG A N 1
ATOM 642 C CA . ARG A 1 87 ? -2.186 16.562 -2.25 1 91.5 87 ARG A CA 1
ATOM 643 C C . ARG A 1 87 ? -1.514 17.328 -3.395 1 91.5 87 ARG A C 1
ATOM 645 O O . ARG A 1 87 ? -1.543 16.875 -4.543 1 91.5 87 ARG A O 1
ATOM 652 N N . GLU A 1 88 ? -0.986 18.422 -3.029 1 91.38 88 GLU A N 1
ATOM 653 C CA . GLU A 1 88 ? -0.425 19.297 -4.062 1 91.38 88 GLU A CA 1
ATOM 654 C C . GLU A 1 88 ? 0.791 18.641 -4.723 1 91.38 88 GLU A C 1
ATOM 656 O O . GLU A 1 88 ? 1.196 19.047 -5.812 1 91.38 88 GLU A O 1
ATOM 661 N N . TYR A 1 89 ? 1.313 17.719 -4.074 1 95.06 89 TYR A N 1
ATOM 662 C CA . TYR A 1 89 ? 2.531 17.109 -4.586 1 95.06 89 TYR A CA 1
ATOM 663 C C . TYR A 1 89 ? 2.213 15.844 -5.383 1 95.06 89 TYR A C 1
ATOM 665 O O . TYR A 1 89 ? 3.086 15.289 -6.051 1 95.06 89 TYR A O 1
ATOM 673 N N . LE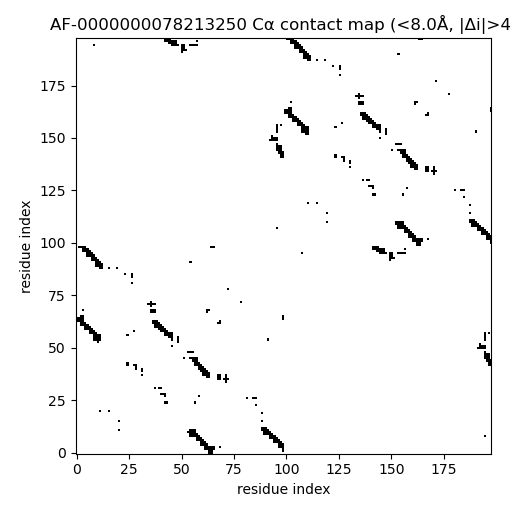U A 1 90 ? 1.04 15.43 -5.336 1 95.5 90 LEU A N 1
ATOM 674 C CA . LEU A 1 90 ? 0.733 14.094 -5.824 1 95.5 90 LEU A CA 1
ATOM 675 C C . LEU A 1 90 ? 0.175 14.141 -7.242 1 95.5 90 LEU A C 1
ATOM 677 O O . LEU A 1 90 ? -0.642 15.008 -7.562 1 95.5 90 LEU A O 1
ATOM 681 N N . ASP A 1 91 ? 0.669 13.297 -8.125 1 96.31 91 ASP A N 1
ATOM 682 C CA . ASP A 1 91 ? 0.108 13.047 -9.453 1 96.31 91 ASP A CA 1
ATOM 683 C C . ASP A 1 91 ? -0.815 11.836 -9.438 1 96.31 91 ASP A C 1
ATOM 685 O O . ASP A 1 91 ? -1.567 11.609 -10.391 1 96.31 91 ASP A O 1
ATOM 689 N N . GLY A 1 92 ? -0.732 11.039 -8.375 1 95.94 92 GLY A N 1
ATOM 690 C CA . GLY A 1 92 ? -1.582 9.859 -8.281 1 95.94 92 GLY A CA 1
ATOM 691 C C . GLY A 1 92 ? -1.431 9.125 -6.961 1 95.94 92 GLY A C 1
ATOM 692 O O . GLY A 1 92 ? -0.381 9.195 -6.32 1 95.94 92 GLY A O 1
ATOM 693 N N . VAL A 1 93 ? -2.475 8.445 -6.582 1 96.94 93 VAL A N 1
ATOM 694 C CA . VAL A 1 93 ? -2.484 7.613 -5.387 1 96.94 93 VAL A CA 1
ATOM 695 C C . VAL A 1 93 ? -3.293 6.344 -5.645 1 96.94 93 VAL A C 1
ATOM 697 O O . VAL A 1 93 ? -4.34 6.391 -6.297 1 96.94 93 VAL A O 1
ATOM 700 N N . ILE A 1 94 ? -2.797 5.25 -5.25 1 98.12 94 ILE A N 1
ATOM 701 C CA . ILE A 1 94 ? -3.527 3.988 -5.242 1 98.12 94 ILE A CA 1
AT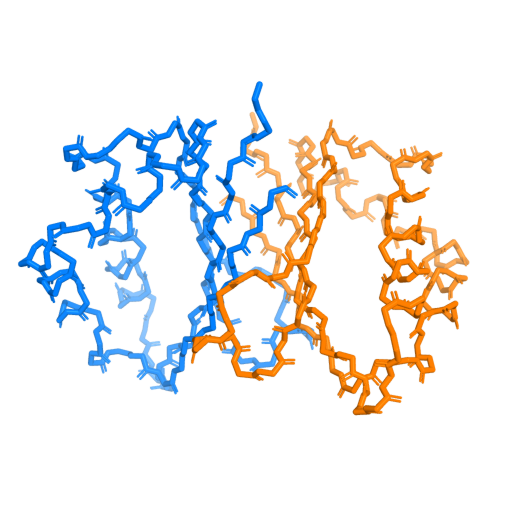OM 702 C C . ILE A 1 94 ? -3.549 3.41 -3.83 1 98.12 94 ILE A C 1
ATOM 704 O O . ILE A 1 94 ? -2.521 3.379 -3.148 1 98.12 94 ILE A O 1
ATOM 708 N N . VAL A 1 95 ? -4.715 3.025 -3.359 1 97.94 95 VAL A N 1
ATOM 709 C CA . VAL A 1 95 ? -4.867 2.455 -2.025 1 97.94 95 VAL A CA 1
ATOM 710 C C . VAL A 1 95 ? -5.559 1.096 -2.119 1 97.94 95 VAL A C 1
ATOM 712 O O . VAL A 1 95 ? -6.578 0.957 -2.795 1 97.94 95 VAL A O 1
ATOM 715 N N . ILE A 1 96 ? -5.008 0.13 -1.512 1 98.38 96 ILE A N 1
ATOM 716 C CA . ILE A 1 96 ? -5.621 -1.188 -1.388 1 98.38 96 ILE A CA 1
ATOM 717 C C . ILE A 1 96 ? -5.766 -1.553 0.088 1 98.38 96 ILE A C 1
ATOM 719 O O . ILE A 1 96 ? -4.812 -1.436 0.859 1 98.38 96 ILE A O 1
ATOM 723 N N . ASP A 1 97 ? -6.93 -1.932 0.51 1 97.69 97 ASP A N 1
ATOM 724 C CA . ASP A 1 97 ? -7.25 -2.455 1.834 1 97.69 97 ASP A CA 1
ATOM 725 C C . ASP A 1 97 ? -7.531 -3.955 1.778 1 97.69 97 ASP A C 1
ATOM 727 O O . ASP A 1 97 ? -8.383 -4.402 1.005 1 97.69 97 ASP A O 1
ATOM 731 N N . PHE A 1 98 ? -6.84 -4.699 2.574 1 97.56 98 PHE A N 1
ATOM 732 C CA . PHE A 1 98 ? -7.078 -6.141 2.543 1 97.56 98 PHE A CA 1
ATOM 733 C C . PHE A 1 98 ? -6.777 -6.77 3.898 1 97.56 98 PHE A C 1
ATOM 735 O O . PHE A 1 98 ? -6.23 -6.109 4.785 1 97.56 98 PHE A O 1
ATOM 742 N N . VAL A 1 99 ? -7.227 -8.055 4.094 1 94.5 99 VAL A N 1
ATOM 743 C CA . VAL A 1 99 ? -7.043 -8.82 5.324 1 94.5 99 VAL A CA 1
ATOM 744 C C . VAL A 1 99 ? -6.176 -10.047 5.043 1 94.5 99 VAL A C 1
ATOM 746 O O . VAL A 1 99 ? -6.219 -10.609 3.947 1 94.5 99 VAL A O 1
ATOM 749 N N . PRO B 1 1 ? 19.312 -3.77 11.383 1 52.38 1 PRO B N 1
ATOM 750 C CA . PRO B 1 1 ? 19.219 -3.574 9.938 1 52.38 1 PRO B CA 1
ATOM 751 C C . PRO B 1 1 ? 17.797 -3.314 9.453 1 52.38 1 PRO B C 1
ATOM 753 O O . PRO B 1 1 ? 16.844 -3.811 10.055 1 52.38 1 PRO B O 1
ATOM 756 N N . GLU B 1 2 ? 17.547 -2.322 8.711 1 80.62 2 GLU B N 1
ATOM 757 C CA . GLU B 1 2 ? 16.188 -1.913 8.367 1 80.62 2 GLU B CA 1
ATOM 758 C C . GLU B 1 2 ? 15.539 -2.904 7.406 1 80.62 2 GLU B C 1
ATOM 760 O O . GLU B 1 2 ? 16.172 -3.357 6.453 1 80.62 2 GLU B O 1
ATOM 765 N N . SER B 1 3 ? 14.461 -3.594 7.746 1 92.94 3 SER B N 1
ATOM 766 C CA . SER B 1 3 ? 13.758 -4.562 6.914 1 92.94 3 SER B CA 1
ATOM 767 C C . SER B 1 3 ? 13.453 -3.99 5.535 1 92.94 3 SER B C 1
ATOM 769 O O . SER B 1 3 ? 13.281 -2.779 5.383 1 92.94 3 SER B O 1
ATOM 771 N N . ALA B 1 4 ? 13.633 -4.836 4.547 1 95.56 4 ALA B N 1
ATOM 772 C CA . ALA B 1 4 ? 13.234 -4.461 3.191 1 95.56 4 ALA B CA 1
ATOM 773 C C . ALA B 1 4 ? 11.844 -5 2.857 1 95.56 4 ALA B C 1
ATOM 775 O O . ALA B 1 4 ? 11.547 -6.168 3.125 1 95.56 4 ALA B O 1
ATOM 776 N N . LEU B 1 5 ? 11.055 -4.172 2.354 1 96.88 5 LEU B N 1
ATOM 777 C CA . LEU B 1 5 ? 9.688 -4.543 2.02 1 96.88 5 LEU B CA 1
ATOM 778 C C . LEU B 1 5 ? 9.453 -4.461 0.515 1 96.88 5 LEU B C 1
ATOM 780 O O . LEU B 1 5 ? 9.906 -3.521 -0.14 1 96.88 5 LEU B O 1
ATOM 784 N N . LYS B 1 6 ? 8.883 -5.527 -0.028 1 96.25 6 LYS B N 1
ATOM 785 C CA . LYS B 1 6 ? 8.398 -5.551 -1.404 1 96.2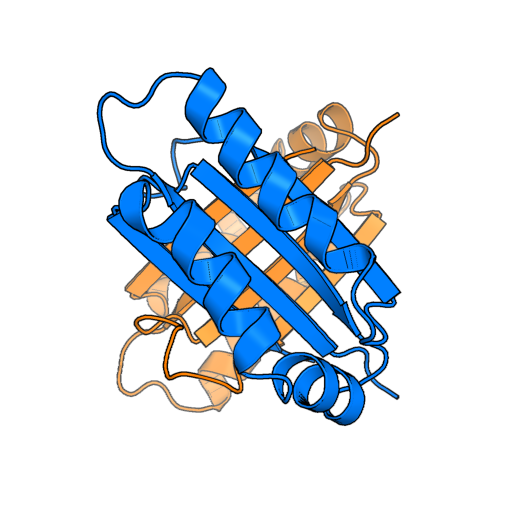5 6 LYS B CA 1
ATOM 786 C C . LYS B 1 6 ? 6.871 -5.617 -1.447 1 96.25 6 LYS B C 1
ATOM 788 O O . LYS B 1 6 ? 6.273 -6.578 -0.953 1 96.25 6 LYS B O 1
ATOM 793 N N . VAL B 1 7 ? 6.223 -4.602 -2.01 1 97.88 7 VAL B N 1
ATOM 794 C CA . VAL B 1 7 ? 4.77 -4.539 -2.104 1 97.88 7 VAL B CA 1
ATOM 795 C C . VAL B 1 7 ? 4.348 -4.5 -3.57 1 97.88 7 VAL B C 1
ATOM 797 O O . VAL B 1 7 ? 4.926 -3.764 -4.371 1 97.88 7 VAL B O 1
ATOM 800 N N . SER B 1 8 ? 3.385 -5.332 -3.9 1 97.94 8 SER B N 1
ATOM 801 C CA . SER B 1 8 ? 2.887 -5.324 -5.273 1 97.94 8 SER B CA 1
ATOM 802 C C . SER B 1 8 ? 1.37 -5.176 -5.309 1 97.94 8 SER B C 1
ATOM 804 O O . SER B 1 8 ? 0.671 -5.66 -4.418 1 97.94 8 SER B O 1
ATOM 806 N N . PHE B 1 9 ? 0.898 -4.449 -6.219 1 98.44 9 PHE B N 1
ATOM 807 C CA . PHE B 1 9 ? -0.503 -4.379 -6.621 1 98.44 9 PHE B CA 1
ATOM 808 C C . PHE B 1 9 ? -0.716 -5.062 -7.965 1 98.44 9 PHE B C 1
ATOM 810 O O . PHE B 1 9 ? 0.011 -4.793 -8.922 1 98.44 9 PHE B O 1
ATOM 817 N N . LEU B 1 10 ? -1.719 -5.945 -8.039 1 97.69 10 LEU B N 1
ATOM 818 C CA . LEU B 1 10 ? -2.029 -6.656 -9.273 1 97.69 10 LEU B CA 1
ATOM 819 C C . LEU B 1 10 ? -3.42 -6.285 -9.773 1 97.69 10 LEU B C 1
ATOM 821 O O . LEU B 1 10 ? -4.387 -6.293 -9.008 1 97.69 10 LEU B O 1
ATOM 825 N N . LYS B 1 11 ? -3.455 -5.918 -10.938 1 97.06 11 LYS B N 1
ATOM 826 C CA . LYS B 1 11 ? -4.707 -5.691 -11.648 1 97.06 11 LYS B CA 1
ATOM 827 C C . LYS B 1 11 ? -5.074 -6.895 -12.516 1 97.06 11 LYS B C 1
ATOM 829 O O . LYS B 1 11 ? -4.328 -7.266 -13.422 1 97.06 11 LYS B O 1
ATOM 834 N N . LEU B 1 12 ? -6.145 -7.496 -12.242 1 96.44 12 LEU B N 1
ATOM 835 C CA . LEU B 1 12 ? -6.59 -8.664 -12.992 1 96.44 12 LEU B CA 1
ATOM 836 C C . LEU B 1 12 ? -7.395 -8.242 -14.219 1 96.44 12 LEU B C 1
ATOM 838 O O . LEU B 1 12 ? -8.086 -7.227 -14.195 1 96.44 12 LEU B O 1
ATOM 842 N N . LYS B 1 13 ? -7.262 -9.07 -15.211 1 95.12 13 LYS B N 1
ATOM 843 C CA . LYS B 1 13 ? -8.055 -8.828 -16.422 1 95.12 13 LYS B CA 1
ATOM 844 C C . LYS B 1 13 ? -9.547 -8.836 -16.109 1 95.12 13 LYS B C 1
ATOM 846 O O . LYS B 1 13 ? -9.977 -9.461 -15.133 1 95.12 13 LYS B O 1
ATOM 851 N N . GLU B 1 14 ? -10.25 -8.086 -16.938 1 90.25 14 GLU B N 1
ATOM 852 C CA . GLU B 1 14 ? -11.695 -7.977 -16.75 1 90.25 14 GLU B CA 1
ATOM 853 C C . GLU B 1 14 ? -12.383 -9.32 -16.953 1 90.25 14 GLU B C 1
ATOM 855 O O . GLU B 1 14 ? -11.859 -10.195 -17.641 1 90.25 14 GLU B O 1
ATOM 860 N N . ASP B 1 15 ? -13.5 -9.547 -16.281 1 85 15 ASP B N 1
ATOM 861 C CA . ASP B 1 15 ? -14.422 -10.664 -16.453 1 85 15 ASP B CA 1
ATOM 862 C C . ASP B 1 15 ? -13.789 -11.969 -15.977 1 85 15 ASP B C 1
ATOM 864 O O . ASP B 1 15 ? -14.031 -13.031 -16.562 1 85 15 ASP B O 1
ATOM 868 N N . LEU B 1 16 ? -12.828 -11.664 -15.18 1 85.12 16 LEU B N 1
ATOM 869 C CA . LEU B 1 16 ? -12.305 -12.867 -14.547 1 85.12 16 LEU B CA 1
ATOM 870 C C . LEU B 1 16 ? -13.102 -13.211 -13.289 1 85.12 16 LEU B C 1
ATOM 872 O O . LEU B 1 16 ? -13.602 -12.32 -12.602 1 85.12 16 LEU B O 1
ATOM 876 N N . GLY B 1 17 ? -13.516 -14.398 -13.07 1 82.38 17 GLY B N 1
ATOM 877 C CA . GLY B 1 17 ? -14.273 -14.836 -11.914 1 82.38 17 GLY B CA 1
ATOM 878 C C . GLY B 1 17 ? -13.43 -14.984 -10.664 1 82.38 17 GLY B C 1
ATOM 879 O O . GLY B 1 17 ? -12.203 -14.82 -10.711 1 82.38 17 GLY B O 1
ATOM 880 N N . ASP B 1 18 ? -14.094 -15.156 -9.5 1 88 18 ASP B N 1
ATOM 881 C CA . ASP B 1 18 ? -13.453 -15.273 -8.195 1 88 18 ASP B CA 1
ATOM 882 C C . ASP B 1 18 ? -12.438 -16.406 -8.172 1 88 18 ASP B C 1
ATOM 884 O O . ASP B 1 18 ? -11.438 -16.344 -7.453 1 88 18 ASP B O 1
ATOM 888 N N . ALA B 1 19 ? -12.656 -17.422 -8.984 1 90.75 19 ALA B N 1
ATOM 889 C CA . ALA B 1 19 ? -11.758 -18.578 -9.016 1 90.75 19 ALA B CA 1
ATOM 890 C C . ALA B 1 19 ? -10.352 -18.172 -9.461 1 90.75 19 ALA B C 1
ATOM 892 O O . ALA B 1 19 ? -9.359 -18.672 -8.938 1 90.75 19 ALA B O 1
ATOM 893 N N . VAL B 1 20 ? -10.297 -17.281 -10.43 1 91.31 20 VAL B N 1
ATOM 894 C CA . VAL B 1 20 ? -9.008 -16.828 -10.945 1 91.31 20 VAL B CA 1
ATOM 895 C C . VAL B 1 20 ? -8.281 -16 -9.883 1 91.31 20 VAL B C 1
ATOM 897 O O . VAL B 1 20 ? -7.074 -16.156 -9.68 1 91.31 20 VAL B O 1
ATOM 900 N N . LYS B 1 21 ? -9.008 -15.203 -9.273 1 93.38 21 LYS B N 1
ATOM 901 C CA . LYS B 1 21 ? -8.422 -14.422 -8.188 1 93.38 21 LYS B CA 1
ATOM 902 C C . LYS B 1 21 ? -7.84 -15.32 -7.105 1 93.38 21 LYS B C 1
ATOM 904 O O . LYS B 1 21 ? -6.73 -15.086 -6.625 1 93.38 21 LYS B O 1
ATOM 909 N N . ASP B 1 22 ? -8.602 -16.344 -6.734 1 93.5 22 ASP B N 1
ATOM 910 C CA . ASP B 1 22 ? -8.125 -17.328 -5.75 1 93.5 22 ASP B CA 1
ATOM 911 C C . ASP B 1 22 ? -6.848 -18.016 -6.234 1 93.5 22 ASP B C 1
ATOM 913 O O . ASP B 1 22 ? -5.941 -18.281 -5.438 1 93.5 22 ASP B O 1
ATOM 917 N N . GLU B 1 23 ? -6.832 -18.312 -7.512 1 92.75 23 GLU B N 1
ATOM 918 C CA . GLU B 1 23 ? -5.641 -18.922 -8.086 1 92.75 23 GLU B CA 1
ATOM 919 C C . GLU B 1 23 ? -4.434 -18 -7.992 1 92.75 23 GLU B C 1
ATOM 921 O O . GLU B 1 23 ? -3.344 -18.422 -7.605 1 92.75 23 GLU B O 1
ATOM 926 N N . VAL B 1 24 ? -4.645 -16.766 -8.312 1 94 24 VAL B N 1
ATOM 927 C CA . VAL B 1 24 ? -3.572 -15.781 -8.258 1 94 24 VAL B CA 1
ATOM 928 C C . VAL B 1 24 ? -3.059 -15.656 -6.824 1 94 24 VAL B C 1
ATOM 930 O O . VAL B 1 24 ? -1.851 -15.703 -6.586 1 94 24 VAL B O 1
ATOM 933 N N . LEU B 1 25 ? -3.951 -15.578 -5.859 1 94.62 25 LEU B N 1
ATOM 934 C CA . LEU B 1 25 ? -3.578 -15.477 -4.453 1 94.62 25 LEU B CA 1
ATOM 935 C C . LEU B 1 25 ? -2.842 -16.734 -3.996 1 94.62 25 LEU B C 1
ATOM 937 O O . LEU B 1 25 ? -1.893 -16.641 -3.213 1 94.62 25 LEU B O 1
ATOM 941 N N . GLY B 1 26 ? -3.336 -17.875 -4.508 1 91.31 26 GLY B N 1
ATOM 942 C CA . GLY B 1 26 ? -2.664 -19.125 -4.199 1 91.31 26 GLY B CA 1
ATOM 943 C C . GLY B 1 26 ? -1.225 -19.156 -4.676 1 91.31 26 GLY B C 1
ATOM 944 O O . GLY B 1 26 ? -0.34 -19.641 -3.961 1 91.31 26 GLY B O 1
ATOM 945 N N . VAL B 1 27 ? -0.962 -18.656 -5.883 1 89.69 27 VAL B N 1
ATOM 946 C CA . VAL B 1 27 ? 0.391 -18.609 -6.426 1 89.69 27 VAL B CA 1
ATOM 947 C C . VAL B 1 27 ? 1.263 -17.703 -5.57 1 89.69 27 VAL B C 1
ATOM 949 O O . VAL B 1 27 ? 2.402 -18.047 -5.246 1 89.69 27 VAL B O 1
ATOM 952 N N . ILE B 1 28 ? 0.762 -16.547 -5.164 1 91.06 28 ILE B N 1
ATOM 953 C CA . ILE B 1 28 ? 1.501 -15.586 -4.344 1 91.06 28 ILE B CA 1
ATOM 954 C C . ILE B 1 28 ? 1.85 -16.219 -3 1 91.06 28 ILE B C 1
ATOM 956 O O . ILE B 1 28 ? 2.98 -16.109 -2.523 1 91.06 28 ILE B O 1
ATOM 960 N N . ARG B 1 29 ? 0.91 -16.906 -2.385 1 88.81 29 ARG B N 1
ATOM 961 C CA . ARG B 1 29 ? 1.126 -17.531 -1.088 1 88.81 29 ARG B CA 1
ATOM 962 C C . ARG B 1 29 ? 2.176 -18.641 -1.183 1 88.81 29 ARG B C 1
ATOM 964 O O . ARG B 1 29 ? 2.852 -18.953 -0.198 1 88.81 29 ARG B O 1
ATOM 971 N N . GLY B 1 30 ? 2.287 -19.172 -2.309 1 82.88 30 GLY B N 1
ATOM 972 C CA . GLY B 1 30 ? 3.248 -20.234 -2.521 1 82.88 30 GLY B CA 1
ATOM 973 C C . GLY B 1 30 ? 4.684 -19.75 -2.57 1 82.88 30 GLY B C 1
ATOM 974 O O . GLY B 1 30 ? 5.621 -20.547 -2.484 1 82.88 30 GLY B O 1
ATOM 975 N N . ILE B 1 31 ? 4.852 -18.422 -2.639 1 77.38 31 ILE B N 1
ATOM 976 C CA . ILE B 1 31 ? 6.191 -17.844 -2.67 1 77.38 31 ILE B CA 1
ATOM 977 C C . ILE B 1 31 ? 6.875 -18.047 -1.32 1 77.38 31 ILE B C 1
ATOM 979 O O . ILE B 1 31 ? 8.102 -18.156 -1.251 1 77.38 31 ILE B O 1
ATOM 983 N N . LYS B 1 32 ? 6.207 -17.984 -0.201 1 68.62 32 LYS B N 1
ATOM 984 C CA . LYS B 1 32 ? 6.789 -18.156 1.127 1 68.62 32 LYS B CA 1
ATOM 985 C C . LYS B 1 32 ? 7.637 -19.422 1.194 1 68.62 32 LYS B C 1
ATOM 987 O O . LYS B 1 32 ? 8.656 -19.453 1.891 1 68.62 32 LYS B O 1
ATOM 992 N N . ASP B 1 33 ? 7.18 -20.406 0.528 1 59.22 33 ASP B N 1
ATOM 993 C CA . ASP B 1 33 ? 7.848 -21.703 0.594 1 59.22 33 ASP B CA 1
ATOM 994 C C . ASP B 1 33 ? 9.109 -21.719 -0.265 1 59.22 33 ASP B C 1
ATOM 996 O O . ASP B 1 33 ? 9.789 -22.734 -0.369 1 59.22 33 ASP B O 1
ATOM 1000 N N . GLY B 1 34 ? 9.367 -20.562 -0.806 1 54.66 34 GLY B N 1
ATOM 1001 C CA . GLY B 1 34 ? 10.578 -20.672 -1.602 1 54.66 34 GLY B CA 1
ATOM 1002 C C . GLY B 1 34 ? 11.844 -20.453 -0.792 1 54.66 34 GLY B C 1
ATOM 1003 O O . GLY B 1 34 ? 11.781 -20.141 0.399 1 54.66 34 GLY B O 1
ATOM 1004 N N . PRO B 1 35 ? 12.867 -20.859 -1.319 1 54.75 35 PRO B N 1
ATOM 1005 C CA . PRO B 1 35 ? 14.156 -20.859 -0.626 1 54.75 35 PRO B CA 1
ATOM 1006 C C . PRO B 1 35 ? 14.484 -19.531 0.03 1 54.75 35 PRO B C 1
ATOM 1008 O O . PRO B 1 35 ? 15.414 -19.453 0.845 1 54.75 35 PRO B O 1
ATOM 1011 N N . ALA B 1 36 ? 13.969 -18.578 -0.631 1 58.97 36 ALA B N 1
ATOM 1012 C CA . ALA B 1 36 ? 14.555 -17.297 -0.214 1 58.97 36 ALA B CA 1
ATOM 1013 C C . ALA B 1 36 ? 13.875 -16.766 1.045 1 58.97 36 ALA B C 1
ATOM 1015 O O . ALA B 1 36 ? 12.742 -17.156 1.354 1 58.97 36 ALA B O 1
ATOM 1016 N N . ALA B 1 37 ? 14.484 -16.172 1.952 1 69.25 37 ALA B N 1
ATOM 1017 C CA . ALA B 1 37 ? 14.398 -15.648 3.311 1 69.25 37 ALA B CA 1
ATOM 1018 C C . ALA B 1 37 ? 13.297 -14.602 3.424 1 69.25 37 ALA B C 1
ATOM 1020 O O . ALA B 1 37 ? 13.57 -13.414 3.566 1 69.25 37 ALA B O 1
ATOM 1021 N N . VAL B 1 38 ? 12.086 -14.82 2.803 1 84.38 38 VAL B N 1
ATOM 1022 C CA . VAL B 1 38 ? 10.984 -13.922 3.131 1 84.38 38 VAL B CA 1
ATOM 1023 C C . VAL B 1 38 ? 10.578 -14.117 4.59 1 84.38 38 VAL B C 1
ATOM 1025 O O . VAL B 1 38 ? 10.234 -15.227 5 1 84.38 38 VAL B O 1
ATOM 1028 N N . GLU B 1 39 ? 10.75 -13.133 5.277 1 88.62 39 GLU B N 1
ATOM 1029 C CA . GLU B 1 39 ? 10.422 -13.195 6.695 1 88.62 39 GLU B CA 1
ATOM 1030 C C . GLU B 1 39 ? 8.906 -13.234 6.906 1 88.62 39 GLU B C 1
ATOM 1032 O O . GLU B 1 39 ? 8.422 -13.93 7.801 1 88.62 39 GLU B O 1
ATOM 1037 N N . GLN B 1 40 ? 8.195 -12.547 6.176 1 90.31 40 GLN B N 1
ATOM 1038 C CA . GLN B 1 40 ? 6.742 -12.453 6.219 1 90.31 40 GLN B CA 1
ATOM 1039 C C . GLN B 1 40 ? 6.164 -12.219 4.828 1 90.31 40 GLN B C 1
ATOM 1041 O O . GLN B 1 40 ? 6.707 -11.438 4.047 1 90.31 40 GLN B O 1
ATOM 1046 N N . LEU B 1 41 ? 5.172 -12.977 4.562 1 93.06 41 LEU B N 1
ATOM 1047 C CA . LEU B 1 41 ? 4.434 -12.805 3.316 1 93.06 41 LEU B CA 1
ATOM 1048 C C . LEU B 1 41 ? 2.93 -12.758 3.578 1 93.06 41 LEU B C 1
ATOM 1050 O O . LEU B 1 41 ? 2.377 -13.656 4.215 1 93.06 41 LEU B O 1
ATOM 1054 N N . THR B 1 42 ? 2.33 -11.734 3.148 1 93.44 42 THR B N 1
ATOM 1055 C CA . THR B 1 42 ? 0.877 -11.625 3.211 1 93.44 42 THR B CA 1
ATOM 1056 C C . THR B 1 42 ? 0.315 -11.109 1.889 1 93.44 42 THR B C 1
ATOM 1058 O O . THR B 1 42 ? 1.026 -10.461 1.115 1 93.44 42 THR B O 1
ATOM 1061 N N . CYS B 1 43 ? -0.798 -11.516 1.578 1 95.81 43 CYS B N 1
ATOM 1062 C CA . CYS B 1 43 ? -1.496 -11.055 0.382 1 95.81 43 CYS B CA 1
ATOM 1063 C C . CYS B 1 43 ? -3.006 -11.148 0.563 1 95.81 43 CYS B C 1
ATOM 1065 O O . CYS B 1 43 ? -3.486 -11.812 1.485 1 95.81 43 CYS B O 1
ATOM 1067 N N . GLY B 1 44 ? -3.674 -10.43 -0.292 1 96.38 44 GLY B N 1
ATOM 1068 C CA . GLY B 1 44 ? -5.121 -10.469 -0.177 1 96.38 44 GLY B CA 1
ATOM 1069 C C . GLY B 1 44 ? -5.832 -9.672 -1.251 1 96.38 44 GLY B C 1
ATOM 1070 O O . GLY B 1 44 ? -5.188 -8.992 -2.057 1 96.38 44 GLY B O 1
ATOM 1071 N N . GLU B 1 45 ? -7.137 -9.883 -1.131 1 96.5 45 GLU B N 1
ATOM 1072 C CA . GLU B 1 45 ? -8 -9.188 -2.072 1 96.5 45 GLU B CA 1
ATOM 1073 C C . GLU B 1 45 ? -8.477 -7.852 -1.501 1 96.5 45 GLU B C 1
ATOM 1075 O O . GLU B 1 45 ? -8.859 -7.773 -0.333 1 96.5 45 GLU B O 1
ATOM 1080 N N . ASN B 1 46 ? -8.484 -6.832 -2.391 1 97.06 46 ASN B N 1
ATOM 1081 C CA . ASN B 1 46 ? -8.969 -5.508 -2.018 1 97.06 46 ASN B CA 1
ATOM 1082 C C . ASN B 1 46 ? -10.453 -5.531 -1.674 1 97.06 46 ASN B C 1
ATOM 1084 O O . ASN B 1 46 ? -11.273 -6.008 -2.463 1 97.06 46 ASN B O 1
ATOM 1088 N N . PHE B 1 47 ? -10.781 -4.988 -0.594 1 96.5 47 PHE B N 1
ATOM 1089 C CA . PHE B 1 47 ? -12.195 -4.941 -0.27 1 96.5 47 PHE B CA 1
ATOM 1090 C C . PHE B 1 47 ? -12.727 -3.512 -0.346 1 96.5 47 PHE B C 1
ATOM 1092 O O . PHE B 1 47 ? -13.891 -3.256 -0.041 1 96.5 47 PHE B O 1
ATOM 1099 N N . SER B 1 48 ? -11.859 -2.553 -0.681 1 94.88 48 SER B N 1
ATOM 1100 C CA . SER B 1 48 ? -12.211 -1.146 -0.85 1 94.88 48 SER B CA 1
ATOM 1101 C C . SER B 1 48 ? -11.758 -0.623 -2.209 1 94.88 48 SER B C 1
ATOM 1103 O O . SER B 1 48 ? -10.758 0.091 -2.305 1 94.88 48 SER B O 1
ATOM 1105 N N . PRO B 1 49 ? -12.617 -0.798 -3.289 1 94.56 49 PRO B N 1
ATOM 1106 C CA . PRO B 1 49 ? -12.141 -0.604 -4.66 1 94.56 49 PRO B CA 1
ATOM 1107 C C . PRO B 1 49 ? -12.102 0.868 -5.07 1 94.56 49 PRO B C 1
ATOM 1109 O O . PRO B 1 49 ? -11.469 1.22 -6.066 1 94.56 49 PRO B O 1
ATOM 1112 N N . ALA B 1 50 ? -12.695 1.801 -4.324 1 93.94 50 ALA B N 1
ATOM 1113 C CA . ALA B 1 50 ? -12.898 3.186 -4.742 1 93.94 50 ALA B CA 1
ATOM 1114 C C . ALA B 1 50 ? -11.578 3.865 -5.066 1 93.94 50 ALA B C 1
ATOM 1116 O O . ALA B 1 50 ? -11.492 4.66 -6.008 1 93.94 50 ALA B O 1
ATOM 1117 N N . ARG B 1 51 ? -10.547 3.52 -4.375 1 96.12 51 ARG B N 1
ATOM 1118 C CA . ARG B 1 51 ? -9.281 4.219 -4.562 1 96.12 51 ARG B CA 1
ATOM 1119 C C . ARG B 1 51 ? -8.227 3.291 -5.156 1 96.12 51 ARG B C 1
ATOM 1121 O O . ARG B 1 51 ? -7.035 3.602 -5.129 1 96.12 51 ARG B O 1
ATOM 1128 N N . ALA B 1 52 ? -8.609 2.168 -5.688 1 97.94 52 ALA B N 1
ATOM 1129 C CA . ALA B 1 52 ? -7.648 1.137 -6.074 1 97.94 52 ALA B CA 1
ATOM 1130 C C . ALA B 1 52 ? -7.332 1.213 -7.562 1 97.94 52 ALA B C 1
ATOM 1132 O O . ALA B 1 52 ? -6.457 0.496 -8.055 1 97.94 52 ALA B O 1
ATOM 1133 N N . LYS B 1 53 ? -7.988 2.031 -8.336 1 96.94 53 LYS B N 1
ATOM 1134 C CA . LYS B 1 53 ? -7.766 2.258 -9.766 1 96.94 53 LYS B CA 1
ATOM 1135 C C . LYS B 1 53 ? -7.707 0.938 -10.523 1 96.94 53 LYS B C 1
ATOM 1137 O O . LYS B 1 53 ? -6.848 0.75 -11.391 1 96.94 53 LYS B O 1
ATOM 1142 N N . GLY B 1 54 ? -8.523 0.012 -10.156 1 96 54 GLY B N 1
ATOM 1143 C CA . GLY B 1 54 ? -8.672 -1.241 -10.875 1 96 54 GLY B CA 1
ATOM 1144 C C . GLY B 1 54 ? -7.793 -2.352 -10.328 1 96 54 GLY B C 1
ATOM 1145 O O . GLY B 1 54 ? -7.922 -3.508 -10.742 1 96 54 GLY B O 1
ATOM 1146 N N . PHE B 1 55 ? -6.859 -2.004 -9.438 1 97.81 55 PHE B N 1
ATOM 1147 C CA . PHE B 1 55 ? -6.047 -3.033 -8.797 1 97.81 55 PHE B CA 1
ATOM 1148 C C . PHE B 1 55 ? -6.844 -3.756 -7.719 1 97.81 55 PHE B C 1
ATOM 1150 O O . PHE B 1 55 ? -7.551 -3.123 -6.93 1 97.81 55 PHE B O 1
ATOM 1157 N N . SER B 1 56 ? -6.715 -5.125 -7.723 1 96.81 56 SER B N 1
ATOM 1158 C CA . SER B 1 56 ? -7.637 -5.859 -6.867 1 96.81 56 SER B CA 1
ATOM 1159 C C . SER B 1 56 ? -6.891 -6.797 -5.926 1 96.81 56 SER B C 1
ATOM 1161 O O . SER B 1 56 ? -7.488 -7.379 -5.016 1 96.81 56 SER B O 1
ATOM 1163 N N . VAL B 1 57 ? -5.625 -6.961 -6.098 1 97 57 VAL B N 1
ATOM 1164 C CA . VAL B 1 57 ? -4.832 -7.84 -5.242 1 97 57 VAL B CA 1
ATOM 1165 C C . VAL B 1 57 ? -3.572 -7.105 -4.777 1 97 57 VAL B C 1
ATOM 1167 O O . VAL B 1 57 ? -2.953 -6.375 -5.555 1 97 57 VAL B O 1
ATOM 1170 N N . ALA B 1 58 ? -3.252 -7.281 -3.592 1 98.06 58 ALA B N 1
ATOM 1171 C CA . ALA B 1 58 ? -1.993 -6.773 -3.057 1 98.06 58 ALA B CA 1
ATOM 1172 C C . ALA B 1 58 ? -1.18 -7.887 -2.408 1 98.06 58 ALA B C 1
ATOM 1174 O O . ALA B 1 58 ? -1.743 -8.852 -1.882 1 98.06 58 ALA B O 1
ATOM 1175 N N . SER B 1 59 ? 0.076 -7.773 -2.455 1 96.69 59 SER B N 1
ATOM 1176 C CA . SER B 1 59 ? 0.987 -8.656 -1.734 1 96.69 59 SER B CA 1
ATOM 1177 C C . SER B 1 59 ? 2.084 -7.867 -1.03 1 96.69 59 SER B C 1
ATOM 1179 O O . SER B 1 59 ? 2.527 -6.828 -1.529 1 96.69 59 SER B O 1
ATOM 1181 N N . LEU B 1 60 ? 2.48 -8.32 0.108 1 96.19 60 LEU B N 1
ATOM 1182 C CA . LEU B 1 60 ? 3.547 -7.758 0.93 1 96.19 60 LEU B CA 1
ATOM 1183 C C . LEU B 1 60 ? 4.543 -8.836 1.339 1 96.19 60 LEU B C 1
ATOM 1185 O O . LEU B 1 60 ? 4.168 -9.82 1.978 1 96.19 60 LEU B O 1
ATOM 1189 N N . ALA B 1 61 ? 5.77 -8.641 0.941 1 94.31 61 ALA B N 1
ATOM 1190 C CA . ALA B 1 61 ? 6.867 -9.5 1.386 1 94.31 61 ALA B CA 1
ATOM 1191 C C . ALA B 1 61 ? 7.887 -8.703 2.193 1 94.31 61 ALA B C 1
ATOM 1193 O O . ALA B 1 61 ? 8.328 -7.633 1.766 1 94.31 61 ALA B O 1
ATOM 1194 N N . VAL B 1 62 ? 8.188 -9.195 3.332 1 93.94 62 VAL B N 1
ATOM 1195 C CA . VAL B 1 62 ? 9.172 -8.578 4.215 1 93.94 62 VAL B CA 1
ATOM 1196 C C . VAL B 1 62 ? 10.438 -9.43 4.262 1 93.94 62 VAL B C 1
ATOM 1198 O O . VAL B 1 62 ? 10.367 -10.641 4.465 1 93.94 62 VAL B O 1
ATOM 1201 N N . PHE B 1 63 ? 11.516 -8.805 4.016 1 93.31 63 PHE B N 1
ATOM 1202 C CA . PHE B 1 63 ? 12.836 -9.438 4.059 1 93.31 63 PHE B CA 1
ATOM 1203 C C . PHE B 1 63 ? 13.68 -8.852 5.184 1 93.31 63 PHE B C 1
ATOM 1205 O O . PHE B 1 63 ? 13.43 -7.734 5.637 1 93.31 63 PHE B O 1
ATOM 1212 N N . LYS B 1 64 ? 14.656 -9.578 5.594 1 92.88 64 LYS B N 1
ATOM 1213 C CA . LYS B 1 64 ? 15.539 -9.102 6.652 1 92.88 64 LYS B CA 1
ATOM 1214 C C . LYS B 1 64 ? 16.297 -7.848 6.215 1 92.88 64 LYS B C 1
ATOM 1216 O O . LYS B 1 64 ? 16.609 -6.992 7.043 1 92.88 64 LYS B O 1
ATOM 1221 N N . GLY B 1 65 ? 16.578 -7.75 5.008 1 93.56 65 GLY B N 1
ATOM 1222 C CA . GLY B 1 65 ? 17.266 -6.617 4.414 1 93.56 65 GLY B CA 1
ATOM 1223 C C . GLY B 1 65 ? 17.297 -6.66 2.9 1 93.56 65 GLY B C 1
ATOM 1224 O O . GLY B 1 65 ? 16.734 -7.57 2.287 1 93.56 65 GLY B O 1
ATOM 1225 N N . VAL B 1 66 ? 17.906 -5.66 2.32 1 93.94 66 VAL B N 1
ATOM 1226 C CA . VAL B 1 66 ? 17.938 -5.516 0.87 1 93.94 66 VAL B CA 1
ATOM 1227 C C . VAL B 1 66 ? 18.719 -6.68 0.256 1 93.94 66 VAL B C 1
ATOM 1229 O O . VAL B 1 66 ? 18.344 -7.203 -0.794 1 93.94 66 VAL B O 1
ATOM 1232 N N . ALA B 1 67 ? 19.797 -7.098 0.897 1 92.5 67 ALA B N 1
ATOM 1233 C CA . ALA B 1 67 ? 20.609 -8.203 0.387 1 92.5 67 ALA B CA 1
ATOM 1234 C C . ALA B 1 67 ? 19.781 -9.484 0.297 1 92.5 67 ALA B C 1
ATOM 1236 O O . ALA B 1 67 ? 19.875 -10.227 -0.687 1 92.5 67 ALA B O 1
ATOM 1237 N N . GLU B 1 68 ? 19.016 -9.75 1.299 1 91.44 68 GLU B N 1
ATOM 1238 C CA . GLU B 1 68 ? 18.156 -10.938 1.31 1 91.44 68 GLU B CA 1
ATOM 1239 C C . GLU B 1 68 ? 17.078 -10.844 0.239 1 91.44 68 GLU B C 1
ATOM 1241 O O . GLU B 1 68 ? 16.719 -11.852 -0.387 1 91.44 68 GLU B O 1
ATOM 1246 N N . MET B 1 69 ? 16.516 -9.633 0.05 1 92.12 69 MET B N 1
ATOM 1247 C CA . MET B 1 69 ? 15.523 -9.422 -0.996 1 92.12 69 MET B CA 1
ATOM 1248 C C . MET B 1 69 ? 16.109 -9.711 -2.373 1 92.12 69 MET B C 1
ATOM 1250 O O . MET B 1 69 ? 15.5 -10.43 -3.174 1 92.12 69 MET B O 1
ATOM 1254 N N . GLU B 1 70 ? 17.266 -9.188 -2.621 1 90.62 70 GLU B N 1
ATOM 1255 C CA . GLU B 1 70 ? 17.922 -9.398 -3.904 1 90.62 70 GLU B CA 1
ATOM 1256 C C . GLU B 1 70 ? 18.266 -10.867 -4.113 1 90.62 70 GLU B C 1
ATOM 1258 O O . GLU B 1 70 ? 18.156 -11.391 -5.227 1 90.62 70 GLU B O 1
ATOM 1263 N N . ALA B 1 71 ? 18.641 -11.531 -3.035 1 88.38 71 ALA B N 1
ATOM 1264 C CA . ALA B 1 71 ? 18.953 -12.961 -3.113 1 88.38 71 ALA B CA 1
ATOM 1265 C C . ALA B 1 71 ? 17.719 -13.773 -3.48 1 88.38 71 ALA B C 1
ATOM 1267 O O . ALA B 1 71 ? 17.812 -14.734 -4.25 1 88.38 71 ALA B O 1
ATOM 1268 N N . ALA B 1 72 ? 16.625 -13.367 -2.98 1 86.44 72 ALA B N 1
ATOM 1269 C CA . ALA B 1 72 ? 15.367 -14.078 -3.23 1 86.44 72 ALA B CA 1
ATOM 1270 C C . ALA B 1 72 ? 14.953 -13.953 -4.691 1 86.44 72 ALA B C 1
ATOM 1272 O O . ALA B 1 72 ? 14.25 -14.828 -5.219 1 86.44 72 ALA B O 1
ATOM 1273 N N . GLU B 1 73 ? 15.414 -12.961 -5.305 1 85.69 73 GLU B N 1
ATOM 1274 C CA . GLU B 1 73 ? 15.023 -12.695 -6.684 1 85.69 73 GLU B CA 1
ATOM 1275 C C . GLU B 1 73 ? 16.094 -1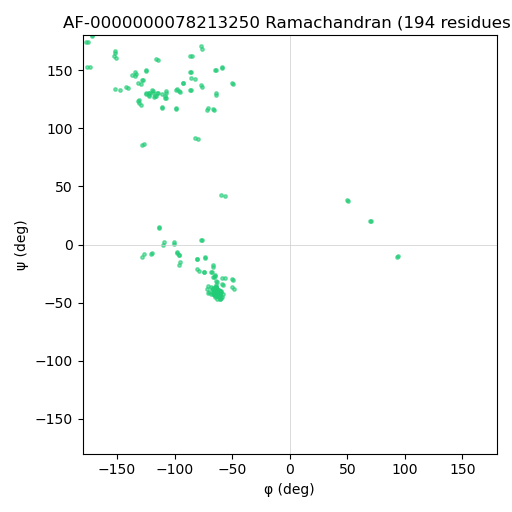3.156 -7.664 1 85.69 73 GLU B C 1
ATOM 1277 O O . GLU B 1 73 ? 15.961 -12.977 -8.875 1 85.69 73 GLU B O 1
ATOM 1282 N N . SER B 1 74 ? 17.078 -13.711 -7.098 1 85.69 74 SER B N 1
ATOM 1283 C CA . SER B 1 74 ? 18.219 -14.055 -7.938 1 85.69 74 SER B CA 1
ATOM 1284 C C . SER B 1 74 ? 17.984 -15.352 -8.703 1 85.69 74 SER B C 1
ATOM 1286 O O . SER B 1 74 ? 18.656 -15.625 -9.703 1 85.69 74 SER B O 1
ATOM 1288 N N . ASN B 1 75 ? 17.047 -16.125 -8.164 1 80 75 ASN B N 1
ATOM 1289 C CA . ASN B 1 75 ? 16.703 -17.328 -8.922 1 80 75 ASN B CA 1
ATOM 1290 C C . ASN B 1 75 ? 15.703 -17.016 -10.039 1 80 75 ASN B C 1
ATOM 1292 O O . ASN B 1 75 ? 14.492 -17.094 -9.828 1 80 75 ASN B O 1
ATOM 1296 N N . LYS B 1 76 ? 16.156 -16.75 -11.109 1 82.62 76 LYS B N 1
ATOM 1297 C CA . LYS B 1 76 ? 15.359 -16.266 -12.234 1 82.62 76 LYS B CA 1
ATOM 1298 C C . LYS B 1 76 ? 14.352 -17.312 -12.695 1 82.62 76 LYS B C 1
ATOM 1300 O O . LYS B 1 76 ? 13.227 -16.984 -13.078 1 82.62 76 LYS B O 1
ATOM 1305 N N . GLU B 1 77 ? 14.812 -18.516 -12.617 1 81.38 77 GLU B N 1
ATOM 1306 C CA . GLU B 1 77 ? 13.914 -19.594 -13.039 1 81.38 77 GLU B CA 1
ATOM 1307 C C . GLU B 1 77 ? 12.68 -19.656 -12.141 1 81.38 77 GLU B C 1
ATOM 1309 O O . GLU B 1 77 ? 11.555 -19.766 -12.633 1 81.38 77 GLU B O 1
ATOM 1314 N N . LEU B 1 78 ? 12.969 -19.547 -10.914 1 77.44 78 LEU B N 1
ATOM 1315 C CA . LEU B 1 78 ? 11.875 -19.609 -9.953 1 77.44 78 LEU B CA 1
ATOM 1316 C C . LEU B 1 78 ? 10.953 -18.406 -10.094 1 77.44 78 LEU B C 1
ATOM 1318 O O . LEU B 1 78 ? 9.734 -18.547 -10.102 1 77.44 78 LEU B O 1
ATOM 1322 N N . VAL B 1 79 ? 11.531 -17.297 -10.266 1 78.5 79 VAL B N 1
ATOM 1323 C CA . VAL B 1 79 ? 10.773 -16.047 -10.398 1 78.5 79 VAL B CA 1
ATOM 1324 C C . VAL B 1 79 ? 9.945 -16.078 -11.68 1 78.5 79 VAL B C 1
ATOM 1326 O O . VAL B 1 79 ? 8.758 -15.766 -11.656 1 78.5 79 VAL B O 1
ATOM 1329 N N . GLU B 1 80 ? 10.57 -16.547 -12.703 1 84.12 80 GLU B N 1
ATOM 1330 C CA . GLU B 1 80 ? 9.891 -16.609 -14 1 84.12 80 GLU B CA 1
ATOM 1331 C C . GLU B 1 80 ? 8.758 -17.625 -13.977 1 84.12 80 GLU B C 1
ATOM 1333 O O . GLU B 1 80 ? 7.711 -17.406 -14.586 1 84.12 80 GLU B O 1
ATOM 1338 N N . SER B 1 81 ? 8.984 -18.656 -13.344 1 81.44 81 SER B N 1
ATOM 1339 C CA . SER B 1 81 ? 7.957 -19.688 -13.266 1 81.44 81 SER B CA 1
ATOM 1340 C C . SER B 1 81 ? 6.711 -19.172 -12.555 1 81.44 81 SER B C 1
ATOM 1342 O O . SER B 1 81 ? 5.586 -19.469 -12.961 1 81.44 81 SER B O 1
ATOM 1344 N N . ARG B 1 82 ? 6.914 -18.438 -11.609 1 81.31 82 ARG B N 1
ATOM 1345 C CA . ARG B 1 82 ? 5.797 -17.875 -10.859 1 81.31 82 ARG B CA 1
ATOM 1346 C C . ARG B 1 82 ? 5.07 -16.812 -11.688 1 81.31 82 ARG B C 1
ATOM 1348 O O . ARG B 1 82 ? 3.838 -16.75 -11.68 1 81.31 82 ARG B O 1
ATOM 1355 N N . LYS B 1 83 ? 5.766 -16.031 -12.328 1 84.38 83 LYS B N 1
ATOM 1356 C CA . LYS B 1 83 ? 5.203 -14.984 -13.18 1 84.38 8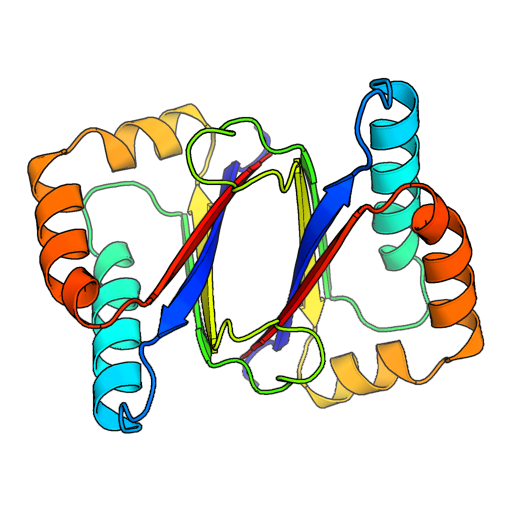3 LYS B CA 1
ATOM 1357 C C . LYS B 1 83 ? 4.34 -15.586 -14.281 1 84.38 83 LYS B C 1
ATOM 1359 O O . LYS B 1 83 ? 3.273 -15.055 -14.602 1 84.38 83 LYS B O 1
ATOM 1364 N N . GLU B 1 84 ? 4.828 -16.703 -14.828 1 87.06 84 GLU B N 1
ATOM 1365 C CA . GLU B 1 84 ? 4.133 -17.344 -15.945 1 87.06 84 GLU B CA 1
ATOM 1366 C C . GLU B 1 84 ? 2.768 -17.875 -15.516 1 87.06 84 GLU B C 1
ATOM 1368 O O . GLU B 1 84 ? 1.821 -17.875 -16.297 1 87.06 84 GLU B O 1
ATOM 1373 N N . LYS B 1 85 ? 2.682 -18.188 -14.336 1 86.69 85 LYS B N 1
ATOM 1374 C CA . LYS B 1 85 ? 1.447 -18.781 -13.836 1 86.69 85 LYS B CA 1
ATOM 1375 C C . LYS B 1 85 ? 0.344 -17.734 -13.703 1 86.69 85 LYS B C 1
ATOM 1377 O O . LYS B 1 85 ? -0.842 -18.078 -13.703 1 86.69 85 LYS B O 1
ATOM 1382 N N . VAL B 1 86 ? 0.746 -16.516 -13.578 1 90 86 VAL B N 1
ATOM 1383 C CA . VAL B 1 86 ? -0.303 -15.539 -13.305 1 90 86 VAL B CA 1
ATOM 1384 C C . VAL B 1 86 ? -0.321 -14.484 -14.406 1 90 86 VAL B C 1
ATOM 1386 O O . VAL B 1 86 ? -1.277 -13.711 -14.516 1 90 86 VAL B O 1
ATOM 1389 N N . ARG B 1 87 ? 0.556 -14.508 -15.203 1 91.44 87 ARG B N 1
ATOM 1390 C CA . ARG B 1 87 ? 0.74 -13.453 -16.188 1 91.44 87 ARG B CA 1
ATOM 1391 C C . ARG B 1 87 ? -0.493 -13.305 -17.078 1 91.44 87 ARG B C 1
ATOM 1393 O O . ARG B 1 87 ? -0.88 -12.195 -17.438 1 91.44 87 ARG B O 1
ATOM 1400 N N . GLU B 1 88 ? -1.022 -14.438 -17.422 1 91.38 88 GLU B N 1
ATOM 1401 C CA . GLU B 1 88 ? -2.131 -14.422 -18.375 1 91.38 88 GLU B CA 1
ATOM 1402 C C . GLU B 1 88 ? -3.365 -13.758 -17.766 1 91.38 88 GLU B C 1
ATOM 1404 O O . GLU B 1 88 ? -4.277 -13.359 -18.5 1 91.38 88 GLU B O 1
ATOM 1409 N N . TYR B 1 89 ? -3.377 -13.648 -16.5 1 95.06 89 TYR B N 1
ATOM 1410 C CA . TYR B 1 89 ? -4.551 -13.102 -15.836 1 95.06 89 TYR B CA 1
ATOM 1411 C C . TYR B 1 89 ? -4.375 -11.609 -15.562 1 95.06 89 TYR B C 1
ATOM 1413 O O . TYR B 1 89 ? -5.328 -10.922 -15.188 1 95.06 89 TYR B O 1
ATOM 1421 N N . LEU B 1 90 ? -3.256 -11.133 -15.758 1 95.44 90 LEU B N 1
ATOM 1422 C CA . LEU B 1 90 ? -2.941 -9.805 -15.25 1 95.44 90 LEU B CA 1
ATOM 1423 C C . LEU B 1 90 ? -3.088 -8.758 -16.344 1 95.44 90 LEU B C 1
ATOM 1425 O O . LEU B 1 90 ? -2.686 -8.984 -17.484 1 95.44 90 LEU B O 1
ATOM 1429 N N . ASP B 1 91 ? -3.719 -7.688 -16.047 1 96.25 91 ASP B N 1
ATOM 1430 C CA . ASP B 1 91 ? -3.762 -6.496 -16.891 1 96.25 91 ASP B CA 1
ATOM 1431 C C . ASP B 1 91 ? -2.707 -5.48 -16.453 1 96.25 91 ASP B C 1
ATOM 1433 O O . ASP B 1 91 ? -2.42 -4.527 -17.188 1 96.25 91 ASP B O 1
ATOM 1437 N N . GLY B 1 92 ? -2.189 -5.617 -15.25 1 95.88 92 GLY B N 1
ATOM 1438 C CA . GLY B 1 92 ? -1.168 -4.703 -14.766 1 95.88 92 GLY B CA 1
ATOM 1439 C C . GLY B 1 92 ? -0.588 -5.113 -13.422 1 95.88 92 GLY B C 1
ATOM 1440 O O . GLY B 1 92 ? -1.246 -5.805 -12.641 1 95.88 92 GLY B O 1
ATOM 1441 N N . VAL B 1 93 ? 0.648 -4.719 -13.195 1 96.94 93 VAL B N 1
ATOM 1442 C CA . VAL B 1 93 ? 1.333 -4.945 -11.93 1 96.94 93 VAL B CA 1
ATOM 1443 C C . VAL B 1 93 ? 2.174 -3.725 -11.562 1 96.94 93 VAL B C 1
ATOM 1445 O O . VAL B 1 93 ? 2.797 -3.113 -12.438 1 96.94 93 VAL B O 1
ATOM 1448 N N . ILE B 1 94 ? 2.121 -3.311 -10.375 1 98.19 94 ILE B N 1
ATOM 1449 C CA . ILE B 1 94 ? 3.008 -2.289 -9.828 1 98.19 94 ILE B CA 1
ATOM 1450 C C . ILE B 1 94 ? 3.76 -2.852 -8.625 1 98.19 94 ILE B C 1
ATOM 1452 O O . ILE B 1 94 ? 3.164 -3.49 -7.754 1 98.19 94 ILE B O 1
ATOM 1456 N N . VAL B 1 95 ? 5.059 -2.693 -8.602 1 98 95 VAL B N 1
ATOM 1457 C CA . VAL B 1 95 ? 5.891 -3.184 -7.504 1 98 95 VAL B CA 1
ATOM 1458 C C . VAL B 1 95 ? 6.715 -2.037 -6.93 1 98 95 VAL B C 1
ATOM 1460 O O . VAL B 1 95 ? 7.336 -1.275 -7.672 1 98 95 VAL B O 1
ATOM 1463 N N . ILE B 1 96 ? 6.695 -1.884 -5.68 1 98.38 96 ILE B N 1
ATOM 1464 C CA . ILE B 1 96 ? 7.543 -0.929 -4.973 1 98.38 96 ILE B CA 1
ATOM 1465 C C . ILE B 1 96 ? 8.391 -1.659 -3.932 1 98.38 96 ILE B C 1
ATOM 1467 O O . ILE B 1 96 ? 7.867 -2.453 -3.146 1 98.38 96 ILE B O 1
ATOM 1471 N N . ASP B 1 97 ? 9.68 -1.443 -3.951 1 97.75 97 ASP B N 1
ATOM 1472 C CA . ASP B 1 97 ? 10.641 -1.928 -2.967 1 97.75 97 ASP B CA 1
ATOM 1473 C C . ASP B 1 97 ? 11.156 -0.787 -2.09 1 97.75 97 ASP B C 1
ATOM 1475 O O . ASP B 1 97 ? 11.648 0.223 -2.598 1 97.75 97 ASP B O 1
ATOM 1479 N N . PHE B 1 98 ? 11.039 -0.967 -0.795 1 97.56 98 PHE B N 1
ATOM 1480 C CA . PHE B 1 98 ? 11.508 0.108 0.07 1 97.56 98 PHE B CA 1
ATOM 1481 C C . PHE B 1 98 ? 11.961 -0.441 1.417 1 97.56 98 PHE B C 1
ATOM 1483 O O . PHE B 1 98 ? 11.758 -1.618 1.716 1 97.56 98 PHE B O 1
ATOM 1490 N N . VAL B 1 99 ? 12.734 0.456 2.197 1 94.56 99 VAL B N 1
ATOM 1491 C CA . VAL B 1 99 ? 13.258 0.106 3.514 1 94.56 99 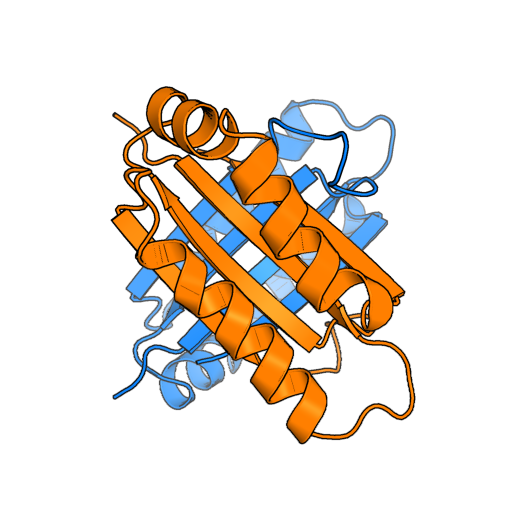VAL B CA 1
ATOM 1492 C C . VAL B 1 99 ? 12.609 0.99 4.578 1 94.56 99 VAL B C 1
ATOM 1494 O O . VAL B 1 99 ? 12.266 2.143 4.312 1 94.56 99 VAL B O 1
#

Organism: Punica granatum (NCBI:txid22663)

Nearest PDB structures (foldseek):
  7w6e-assembly1_A  TM=8.264E-01  e=7.886E-08  Cannabis sativa
  5b0f-assembly1_B  TM=8.407E-01  e=3.160E-07  Cannabis sativa
  5b0d-assembly1_A  TM=8.251E-01  e=2.566E-07  Cannabis sativa
  5b0e-assembly1_A  TM=8.216E-01  e=3.892E-07  Cannabis sativa
  5b08-assembly1_A  TM=8.228E-01  e=4.792E-07  Cannabis sativa